Protein AF-A0A1J5T0P0-F1 (afdb_monomer)

Secondary structure (DSSP, 8-state):
--THHHHHHHHHHHHHHHHHHHHHHHHHHHH--HHHHHHHHHHHHHT--HHHHHHHHHHHHHTS-GGGS-SSHHHHHHHHHHHHHSS-HHHHHHHHHHHHTT--HHHHHHHHHHHHHHHHHHHHHHHHHHHHHHHHHHHHHHTTS--TTS-EEEEEETTEEEETTEEPPHHHHHHHGGG--SSSEEEEE-SS-EEE-

Organism: NCBI:txid410659

Nearest PDB structures (foldseek):
  8iyj-assembly1_T5  TM=3.408E-01  e=9.539E+00  Mus musculus

Solvent-accessible surface area (backbone atoms only — not comparable to full-atom values): 11178 Å² total; per-residue (Å²): 138,67,80,69,63,52,58,62,48,47,52,52,49,51,53,54,48,50,51,50,52,56,50,47,51,55,50,52,56,73,66,54,56,60,68,55,50,48,50,53,51,52,51,55,57,69,66,57,54,64,68,57,53,50,52,52,51,54,50,56,58,69,71,51,68,67,86,76,62,72,77,76,47,56,62,60,45,50,51,48,52,50,54,52,61,66,53,35,65,64,58,54,49,48,52,49,53,50,49,70,73,59,71,48,59,67,58,51,52,50,52,53,53,49,53,52,54,50,52,48,55,51,50,52,49,53,50,52,50,52,50,41,51,51,55,42,52,53,54,37,35,75,72,65,73,46,54,79,80,42,58,44,37,41,37,36,47,91,94,40,31,25,50,72,82,42,76,50,56,70,66,59,34,61,71,53,46,86,64,52,95,52,77,60,37,37,39,37,30,75,45,87,53,81,51,76,95

Foldseek 3Di:
DDCPCVPLVVLVVVLVVLVVVLVVVVVVLVVPPLVVVVVVVLVVLVPPPLVVVVVVVVVVVVPPPPVVDDDPCPVVVVVVVVVVVVVPVVVVVVVSVVVSVPPPSVVVSVVVVVVSVVVVVVSVVVSVLSVLVSVLVVVCVVVVNDDLQAKWKWWAAPLFIAINNHTDDNVVSVVRVVSDPDNTKIWIDHNPDIDID

pLDDT: mean 73.59, std 14.53, range [38.78, 96.62]

Radius of gyration: 31.49 Å; Cα contacts (8 Å, |Δi|>4): 109; chains: 1; bounding box: 67×51×78 Å

Sequence (197 aa):
MSNDDSRAEDIDKAMNNLDKELQKMDLELKKMDFSKIEKEVNEAIAKIDLAKIKIETENAMKNVDWNKIKMDVDKAMKEAQENMKELNSEKFKTEMEKMKTKIDVEKIKAEVKSKMNETKKEMEKVKAELKNMHDFTNALEKDGLIDTKKGYNIKVKDAALFINGQKQPDDIYRKYKQYYKKDKFSLSSDGDNISSL

Structure (mmCIF, N/CA/C/O backbone):
data_AF-A0A1J5T0P0-F1
#
_entry.id   AF-A0A1J5T0P0-F1
#
loop_
_atom_site.group_PDB
_atom_site.id
_atom_site.type_symbol
_atom_site.label_atom_id
_atom_site.label_alt_id
_atom_site.label_comp_id
_atom_site.label_asym_id
_atom_site.label_entity_id
_atom_site.label_seq_id
_atom_site.pdbx_PDB_ins_code
_atom_site.Cartn_x
_atom_site.Cartn_y
_atom_site.Cartn_z
_atom_site.occupancy
_atom_site.B_iso_or_equiv
_atom_site.auth_seq_id
_atom_site.auth_comp_id
_atom_site.auth_asym_id
_atom_site.auth_atom_id
_atom_site.pdbx_PDB_model_num
ATOM 1 N N . MET A 1 1 ? 34.185 -2.775 -10.127 1.00 38.78 1 MET A N 1
ATOM 2 C CA . MET A 1 1 ? 32.772 -3.151 -9.932 1.00 38.78 1 MET A CA 1
ATOM 3 C C . MET A 1 1 ? 31.966 -1.886 -10.123 1.00 38.78 1 MET A C 1
ATOM 5 O O . MET A 1 1 ? 32.252 -0.905 -9.452 1.00 38.78 1 MET A O 1
ATOM 9 N N . SER A 1 2 ? 31.135 -1.851 -11.159 1.00 42.66 2 SER A N 1
ATOM 10 C CA . SER A 1 2 ? 30.482 -0.636 -11.654 1.00 42.66 2 SER A CA 1
ATOM 11 C C . SER A 1 2 ? 29.177 -0.385 -10.895 1.00 42.66 2 SER A C 1
ATOM 13 O O . SER A 1 2 ? 28.438 -1.332 -10.660 1.00 42.66 2 SER A O 1
ATOM 15 N N . ASN A 1 3 ? 28.872 0.878 -10.574 1.00 45.28 3 ASN A N 1
ATOM 16 C CA . ASN A 1 3 ? 27.643 1.347 -9.900 1.00 45.28 3 ASN A CA 1
ATOM 17 C C . ASN A 1 3 ? 26.305 0.971 -10.596 1.00 45.28 3 ASN A C 1
ATOM 19 O O . ASN A 1 3 ? 25.251 1.344 -10.091 1.00 45.28 3 ASN A O 1
ATOM 23 N N . ASP A 1 4 ? 26.336 0.258 -11.728 1.00 46.53 4 ASP A N 1
ATOM 24 C CA . ASP A 1 4 ? 25.162 -0.191 -12.496 1.00 46.53 4 ASP A CA 1
ATOM 25 C C . ASP A 1 4 ? 24.418 -1.354 -11.839 1.00 46.53 4 ASP A C 1
ATOM 27 O O . ASP A 1 4 ? 23.191 -1.377 -11.867 1.00 46.53 4 ASP A O 1
ATOM 31 N N . ASP A 1 5 ? 25.141 -2.263 -11.171 1.00 50.38 5 ASP A N 1
ATOM 32 C CA . ASP A 1 5 ? 24.520 -3.320 -10.354 1.00 50.38 5 ASP A CA 1
ATOM 33 C C . ASP A 1 5 ? 23.688 -2.707 -9.217 1.00 50.38 5 ASP A C 1
ATOM 35 O O . ASP A 1 5 ? 22.676 -3.258 -8.811 1.00 50.38 5 ASP A O 1
ATOM 39 N N . SER A 1 6 ? 24.046 -1.511 -8.736 1.00 54.81 6 SER A N 1
ATOM 40 C CA . SER A 1 6 ? 23.446 -0.934 -7.531 1.00 54.81 6 SER A CA 1
ATOM 41 C C . SER A 1 6 ? 21.959 -0.599 -7.688 1.00 54.81 6 SER A C 1
ATOM 43 O O . SER A 1 6 ? 21.188 -0.898 -6.790 1.00 54.81 6 SER A O 1
ATOM 45 N N . ARG A 1 7 ? 21.522 0.017 -8.797 1.00 62.16 7 ARG A N 1
ATOM 46 C CA . ARG A 1 7 ? 20.160 0.597 -8.899 1.00 62.16 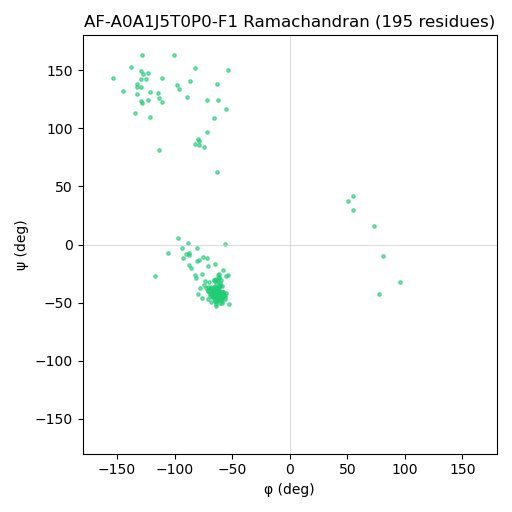7 ARG A CA 1
ATOM 47 C C . ARG A 1 7 ? 19.073 -0.431 -9.187 1.00 62.16 7 ARG A C 1
ATOM 49 O O . ARG A 1 7 ? 18.002 -0.379 -8.584 1.00 62.16 7 ARG A O 1
ATOM 56 N N . ALA A 1 8 ? 19.358 -1.359 -10.098 1.00 60.72 8 ALA A N 1
ATOM 57 C CA . ALA A 1 8 ? 18.484 -2.498 -10.361 1.00 60.72 8 ALA A CA 1
ATOM 58 C C . ALA A 1 8 ? 18.366 -3.373 -9.103 1.00 60.72 8 ALA A C 1
ATOM 60 O O . ALA A 1 8 ? 17.262 -3.702 -8.666 1.00 60.72 8 ALA A O 1
ATOM 61 N N . GLU A 1 9 ? 19.496 -3.627 -8.432 1.00 65.56 9 GLU A N 1
ATOM 62 C CA . GLU A 1 9 ? 19.490 -4.317 -7.146 1.00 65.56 9 GLU A CA 1
ATOM 63 C C . GLU A 1 9 ? 18.705 -3.567 -6.065 1.00 65.56 9 GLU A C 1
ATOM 65 O O . GLU A 1 9 ? 18.099 -4.213 -5.216 1.00 65.56 9 GLU A O 1
ATOM 70 N N . ASP A 1 10 ? 18.707 -2.233 -6.046 1.00 70.75 10 ASP A N 1
ATOM 71 C CA . ASP A 1 10 ? 17.989 -1.451 -5.035 1.00 70.75 10 ASP A CA 1
ATOM 72 C C . ASP A 1 10 ? 16.466 -1.549 -5.203 1.00 70.75 10 ASP A C 1
ATOM 74 O O . ASP A 1 10 ? 15.745 -1.683 -4.209 1.00 70.75 10 ASP A O 1
ATOM 78 N N . ILE A 1 11 ? 15.964 -1.578 -6.444 1.00 73.06 11 ILE A N 1
ATOM 79 C CA . ILE A 1 11 ? 14.539 -1.823 -6.727 1.00 73.06 11 ILE A CA 1
ATOM 80 C C . ILE A 1 11 ? 14.171 -3.272 -6.383 1.00 73.06 11 ILE A C 1
ATOM 82 O O . ILE A 1 11 ? 13.150 -3.504 -5.730 1.00 73.06 11 ILE A O 1
ATOM 86 N N . ASP A 1 12 ? 15.014 -4.246 -6.730 1.00 76.50 12 ASP A N 1
ATOM 87 C CA . ASP A 1 12 ? 14.802 -5.648 -6.355 1.00 76.50 12 ASP A CA 1
ATOM 88 C C . ASP A 1 12 ? 14.825 -5.846 -4.830 1.00 76.50 12 ASP A C 1
ATOM 90 O O . ASP A 1 12 ? 13.983 -6.556 -4.270 1.00 76.50 12 ASP A O 1
ATOM 94 N N . LYS A 1 13 ? 15.738 -5.179 -4.116 1.00 80.81 13 LYS A N 1
ATOM 95 C CA . LYS A 1 13 ? 15.777 -5.148 -2.645 1.00 80.81 13 LYS A CA 1
ATOM 96 C C . LYS A 1 13 ? 14.504 -4.516 -2.085 1.00 80.81 13 LYS A C 1
ATOM 98 O O . LYS A 1 13 ? 13.930 -5.069 -1.146 1.00 80.81 13 LYS A O 1
ATOM 103 N N . ALA A 1 14 ? 14.030 -3.411 -2.659 1.00 79.50 14 ALA A N 1
ATOM 104 C CA . ALA A 1 14 ? 12.793 -2.757 -2.239 1.00 79.50 14 ALA A CA 1
ATOM 105 C C . ALA A 1 14 ? 11.563 -3.658 -2.444 1.00 79.50 14 ALA A C 1
ATOM 107 O O . ALA A 1 14 ? 10.757 -3.796 -1.524 1.00 79.50 14 ALA A O 1
ATOM 108 N N . MET A 1 15 ? 11.447 -4.339 -3.590 1.00 80.50 15 MET A N 1
ATOM 109 C CA . MET A 1 15 ? 10.361 -5.293 -3.861 1.00 80.50 15 MET A CA 1
ATOM 110 C C . MET A 1 15 ? 10.396 -6.493 -2.908 1.00 80.50 15 MET A C 1
ATOM 112 O O . MET A 1 15 ? 9.364 -6.886 -2.366 1.00 80.50 15 MET A O 1
ATOM 116 N N . ASN A 1 16 ? 11.582 -7.046 -2.650 1.00 87.25 16 ASN A N 1
ATOM 117 C CA . ASN A 1 16 ? 11.751 -8.139 -1.692 1.00 87.25 16 ASN A CA 1
ATOM 118 C C . ASN A 1 16 ? 11.437 -7.707 -0.253 1.00 87.25 16 ASN A C 1
ATOM 120 O O . ASN A 1 16 ? 10.891 -8.483 0.533 1.00 87.25 16 ASN A O 1
ATOM 124 N N . ASN A 1 17 ? 11.783 -6.475 0.120 1.00 84.75 17 ASN A N 1
ATOM 125 C CA . ASN A 1 17 ? 11.434 -5.926 1.426 1.00 84.75 17 ASN A CA 1
ATOM 126 C C . ASN A 1 17 ? 9.926 -5.702 1.545 1.00 84.75 17 ASN A C 1
ATOM 128 O O . ASN A 1 17 ? 9.352 -6.064 2.569 1.00 84.75 17 ASN A O 1
ATOM 132 N N . LEU A 1 18 ? 9.272 -5.203 0.494 1.00 82.19 18 LEU A N 1
ATOM 133 C CA . LEU A 1 18 ? 7.817 -5.077 0.453 1.00 82.19 18 LEU A CA 1
ATOM 134 C C . LEU A 1 18 ? 7.132 -6.436 0.670 1.00 82.19 18 LEU A C 1
ATOM 136 O O . LEU A 1 18 ? 6.211 -6.525 1.478 1.00 82.19 18 LEU A O 1
ATOM 140 N N . ASP A 1 19 ? 7.624 -7.509 0.044 1.00 85.31 19 ASP A N 1
ATOM 141 C CA . ASP A 1 19 ? 7.103 -8.867 0.266 1.00 85.31 19 ASP A CA 1
ATOM 142 C C . ASP A 1 19 ? 7.238 -9.321 1.719 1.00 85.31 19 ASP A C 1
ATOM 144 O O . ASP A 1 19 ? 6.304 -9.894 2.289 1.00 85.31 19 ASP A O 1
ATOM 148 N N . LYS A 1 20 ? 8.388 -9.049 2.341 1.00 89.38 20 LYS A N 1
ATOM 149 C CA . LYS A 1 20 ? 8.612 -9.369 3.756 1.00 89.38 20 LYS A CA 1
ATOM 150 C C . LYS A 1 20 ? 7.649 -8.603 4.657 1.00 89.38 20 LYS A C 1
ATOM 152 O O . LYS A 1 20 ? 7.098 -9.200 5.578 1.00 89.38 20 LYS A O 1
ATOM 157 N N . GLU A 1 21 ? 7.423 -7.318 4.400 1.00 84.94 21 GLU A N 1
ATOM 158 C CA . GLU A 1 21 ? 6.481 -6.509 5.180 1.00 84.94 21 GLU A CA 1
ATOM 159 C C . GLU A 1 21 ? 5.027 -6.969 4.979 1.00 84.94 21 GLU A C 1
ATOM 161 O O . GLU A 1 21 ? 4.285 -7.097 5.952 1.00 84.94 21 GLU A O 1
ATOM 166 N N . LEU A 1 22 ? 4.632 -7.354 3.759 1.00 82.25 22 LEU A N 1
ATOM 167 C CA . LEU A 1 22 ? 3.314 -7.948 3.499 1.00 82.25 22 LEU A CA 1
ATOM 168 C C . LEU A 1 22 ? 3.120 -9.290 4.226 1.00 82.25 22 LEU A C 1
ATOM 170 O O . LEU A 1 22 ? 2.029 -9.572 4.727 1.00 82.25 22 LEU A O 1
ATOM 174 N N . GLN A 1 23 ? 4.164 -10.120 4.313 1.00 88.12 23 GLN A N 1
ATOM 175 C CA . GLN A 1 23 ? 4.129 -11.369 5.081 1.00 88.12 23 GLN A CA 1
ATOM 176 C C . GLN A 1 23 ? 4.067 -11.120 6.590 1.00 88.12 23 GLN A C 1
ATOM 178 O O . GLN A 1 23 ? 3.298 -11.784 7.287 1.00 88.12 23 GLN A O 1
ATOM 183 N N . LYS A 1 24 ? 4.845 -10.162 7.107 1.00 86.69 24 LYS A N 1
ATOM 184 C CA . LYS A 1 24 ? 4.786 -9.764 8.520 1.00 86.69 24 LYS A CA 1
ATOM 185 C C . LYS A 1 24 ? 3.397 -9.266 8.891 1.00 86.69 24 LYS A C 1
ATOM 187 O O . LYS A 1 24 ? 2.856 -9.732 9.886 1.00 86.69 24 LYS A O 1
ATOM 192 N N . MET A 1 25 ? 2.796 -8.418 8.058 1.00 78.62 25 MET A N 1
ATOM 193 C CA . MET A 1 25 ? 1.432 -7.929 8.258 1.00 78.62 25 MET A CA 1
ATOM 194 C C . MET A 1 25 ? 0.424 -9.088 8.370 1.00 78.62 25 MET A C 1
ATOM 196 O O . MET A 1 25 ? -0.400 -9.102 9.280 1.00 78.62 25 MET A O 1
ATOM 200 N N . ASP A 1 26 ? 0.511 -10.102 7.499 1.00 79.56 26 ASP A N 1
ATOM 201 C CA . ASP A 1 26 ? -0.357 -11.292 7.568 1.00 79.56 26 ASP A CA 1
ATOM 202 C C . ASP A 1 26 ? -0.151 -12.096 8.866 1.00 79.56 26 ASP A C 1
ATOM 204 O O . ASP A 1 26 ? -1.109 -12.566 9.486 1.00 79.56 26 ASP A O 1
ATOM 208 N N . LEU A 1 27 ? 1.100 -12.231 9.314 1.00 86.12 27 LEU A N 1
ATOM 209 C CA . LEU A 1 27 ? 1.429 -12.910 10.567 1.00 86.12 27 LEU A CA 1
ATOM 210 C C . LEU A 1 27 ? 0.935 -12.137 11.791 1.00 86.12 27 LEU A C 1
ATOM 212 O O . LEU A 1 27 ? 0.396 -12.748 12.711 1.00 86.12 27 LEU A O 1
ATOM 216 N N . GLU A 1 28 ? 1.111 -10.819 11.821 1.00 81.69 28 GLU A N 1
ATOM 217 C CA . GLU A 1 28 ? 0.624 -9.956 12.900 1.00 81.69 28 GLU A CA 1
ATOM 218 C C . GLU A 1 28 ? -0.899 -9.997 13.000 1.00 81.69 28 GLU A C 1
ATOM 220 O O . GLU A 1 28 ? -1.439 -10.084 14.100 1.00 81.69 28 GLU A O 1
ATOM 225 N N . LEU A 1 29 ? -1.594 -10.069 11.866 1.00 78.69 29 LEU A N 1
ATOM 226 C CA . LEU A 1 29 ? -3.046 -10.218 11.849 1.00 78.69 29 LEU A CA 1
ATOM 227 C C . LEU A 1 29 ? -3.526 -11.559 12.368 1.00 78.69 29 LEU A C 1
ATOM 229 O O . LEU A 1 29 ? -4.495 -11.617 13.119 1.00 78.69 29 LEU A O 1
ATOM 233 N N . LYS A 1 30 ? -2.848 -12.645 11.997 1.00 84.00 30 LYS A N 1
ATOM 234 C CA . LYS A 1 30 ? -3.1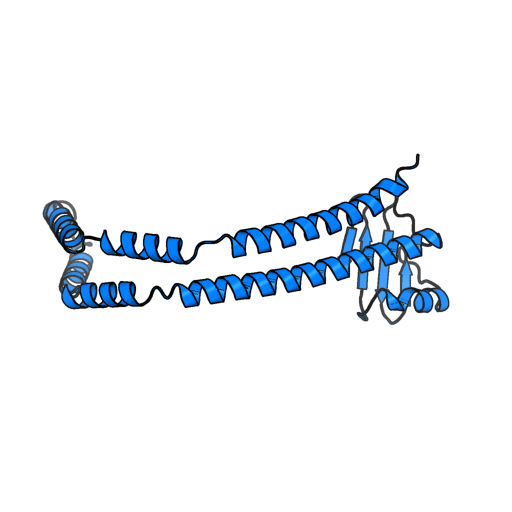55 -13.975 12.538 1.00 84.00 30 LYS A CA 1
ATOM 235 C C . LYS A 1 30 ? -2.886 -14.064 14.037 1.00 84.00 30 LYS A C 1
ATOM 237 O O . LYS A 1 30 ? -3.559 -14.823 14.725 1.00 84.00 30 LYS A O 1
ATOM 242 N N . LYS A 1 31 ? -1.900 -13.310 14.529 1.00 84.69 31 LYS A N 1
ATOM 243 C CA . LYS A 1 31 ? -1.565 -13.206 15.955 1.00 84.69 31 LYS A CA 1
ATOM 244 C C . LYS A 1 31 ? -2.482 -12.253 16.718 1.00 84.69 31 LYS A C 1
ATOM 246 O O . LYS A 1 31 ? -2.447 -12.266 17.946 1.00 84.69 31 LYS A O 1
ATOM 251 N N . MET A 1 32 ? -3.265 -11.427 16.025 1.00 80.38 32 MET A N 1
ATOM 252 C CA . MET A 1 32 ? -4.210 -10.524 16.663 1.00 80.38 32 MET A CA 1
ATOM 253 C C . MET A 1 32 ? -5.301 -11.342 17.353 1.00 80.38 32 MET A C 1
ATOM 255 O O . MET A 1 32 ? -6.150 -11.965 16.716 1.00 80.38 32 MET A O 1
ATOM 259 N N . ASP A 1 33 ? -5.259 -11.337 18.679 1.00 82.56 33 ASP A N 1
ATOM 260 C CA . ASP A 1 33 ? -6.238 -12.015 19.512 1.00 82.56 33 ASP A CA 1
ATOM 261 C C . ASP A 1 33 ? -7.476 -11.125 19.670 1.00 82.56 33 ASP A C 1
ATOM 263 O O . ASP A 1 33 ? -7.603 -10.332 20.607 1.00 82.56 33 ASP A O 1
ATOM 267 N N . PHE A 1 34 ? -8.393 -11.239 18.709 1.00 77.69 34 PHE A N 1
ATOM 268 C CA . PHE A 1 34 ? -9.668 -10.523 18.746 1.00 77.69 34 PHE A CA 1
ATOM 269 C C . PHE A 1 34 ? -10.520 -10.906 19.960 1.00 77.69 34 PHE A C 1
ATOM 271 O O . PHE A 1 34 ? -11.293 -10.073 20.421 1.00 77.69 34 PHE A O 1
ATOM 278 N N . SER A 1 35 ? -10.345 -12.106 20.524 1.00 80.69 35 SER A N 1
ATOM 279 C CA . SER A 1 35 ? -11.036 -12.516 21.750 1.00 80.69 35 SER A CA 1
ATOM 280 C C . SER A 1 35 ? -10.503 -11.765 22.970 1.00 80.69 35 SER A C 1
ATOM 282 O O . SER A 1 35 ? -11.271 -11.379 23.851 1.00 80.69 35 SER A O 1
ATOM 284 N N . LYS A 1 36 ? -9.196 -11.484 23.017 1.00 81.94 36 LYS A N 1
ATOM 285 C CA . LYS A 1 36 ? -8.619 -10.592 24.029 1.00 81.94 36 LYS A CA 1
ATOM 286 C C . LYS A 1 36 ? -9.098 -9.150 23.854 1.00 81.94 36 LYS A C 1
ATOM 288 O O . LYS A 1 36 ? -9.455 -8.529 24.850 1.00 81.94 36 LYS A O 1
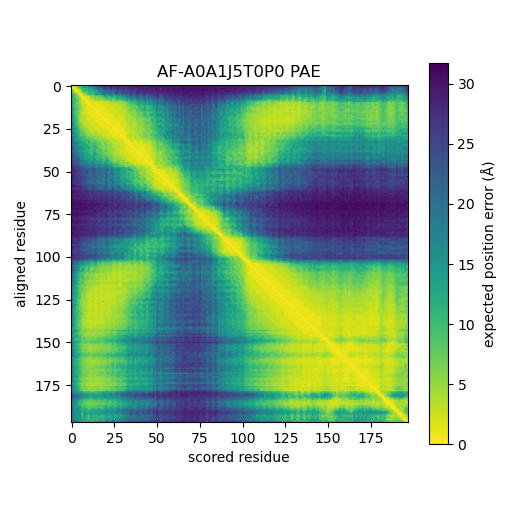ATOM 293 N N . ILE A 1 37 ? -9.154 -8.640 22.621 1.00 74.38 37 ILE A N 1
ATOM 294 C CA . ILE A 1 37 ? -9.689 -7.296 22.332 1.00 74.38 37 ILE A CA 1
ATOM 295 C C . ILE A 1 37 ? -11.149 -7.199 22.783 1.00 74.38 37 ILE A C 1
ATOM 297 O O . ILE A 1 37 ? -11.516 -6.261 23.482 1.00 74.38 37 ILE A O 1
ATOM 301 N N . GLU A 1 38 ? -11.969 -8.190 22.437 1.00 70.88 38 GLU A N 1
ATOM 302 C CA . GLU A 1 38 ? -13.359 -8.281 22.878 1.00 70.88 38 GLU A CA 1
ATOM 303 C C . GLU A 1 38 ? -13.461 -8.267 24.403 1.00 70.88 38 GLU A C 1
ATOM 305 O O . GLU A 1 38 ? -14.236 -7.500 24.971 1.00 70.88 38 GLU A O 1
ATOM 310 N N . LYS A 1 39 ? -12.634 -9.065 25.084 1.00 77.00 39 LYS A N 1
ATOM 311 C CA . LYS A 1 39 ? -12.592 -9.106 26.544 1.00 77.00 39 LYS A CA 1
ATOM 312 C C . LYS A 1 39 ? -12.194 -7.759 27.152 1.00 77.00 39 LYS A C 1
ATOM 314 O O . LYS A 1 39 ? -12.870 -7.301 28.065 1.00 77.00 39 LYS A O 1
ATOM 319 N N . GLU A 1 40 ? -11.141 -7.113 26.660 1.00 76.25 40 GLU A N 1
ATOM 320 C CA . GLU A 1 40 ? -10.680 -5.812 27.164 1.00 76.25 40 GLU A CA 1
ATOM 321 C C . GLU A 1 40 ? -11.712 -4.706 26.926 1.00 76.25 40 GLU A C 1
ATOM 323 O O . GLU A 1 40 ? -11.958 -3.893 27.817 1.00 76.25 40 GLU A O 1
ATOM 328 N N . VAL A 1 41 ? -12.368 -4.709 25.763 1.00 67.00 41 VAL A N 1
ATOM 329 C CA . VAL A 1 41 ? -13.471 -3.794 25.445 1.00 67.00 41 VAL A CA 1
ATOM 330 C C . VAL A 1 41 ? -14.652 -4.030 26.385 1.00 67.00 41 VAL A C 1
ATOM 332 O O . VAL A 1 41 ? -15.150 -3.082 26.992 1.00 67.00 41 VAL A O 1
ATOM 335 N N . ASN A 1 42 ? -15.067 -5.285 26.569 1.00 67.62 42 ASN A N 1
ATOM 336 C CA . ASN A 1 42 ? -16.162 -5.642 27.468 1.00 67.62 42 ASN A CA 1
ATOM 337 C C . ASN A 1 42 ? -15.841 -5.285 28.927 1.00 67.62 42 ASN A C 1
ATOM 339 O O . ASN A 1 42 ? -16.694 -4.748 29.631 1.00 67.62 42 ASN A O 1
ATOM 343 N N . GLU A 1 43 ? -14.609 -5.517 29.383 1.00 75.25 43 GLU A N 1
ATOM 344 C CA . GLU A 1 43 ? -14.152 -5.122 30.716 1.00 75.25 43 GLU A CA 1
ATOM 345 C C . GLU A 1 43 ? -14.109 -3.602 30.889 1.00 75.25 43 GLU A C 1
ATOM 347 O O . GLU A 1 43 ? -14.521 -3.096 31.933 1.00 75.25 43 GLU A O 1
ATOM 352 N N . ALA A 1 44 ? -13.620 -2.862 29.891 1.00 66.25 44 ALA A N 1
ATOM 353 C CA . ALA A 1 44 ? -13.597 -1.404 29.920 1.00 66.25 44 ALA A CA 1
ATOM 354 C C . ALA A 1 44 ? -15.019 -0.841 30.011 1.00 66.25 44 ALA A C 1
ATOM 356 O O . ALA A 1 44 ? -15.279 0.016 30.850 1.00 66.25 44 ALA A O 1
ATOM 357 N N . ILE A 1 45 ? -15.951 -1.384 29.223 1.00 64.62 45 ILE A N 1
ATOM 358 C CA . ILE A 1 45 ? -17.372 -1.027 29.257 1.00 64.62 45 ILE A CA 1
ATOM 359 C C . ILE A 1 45 ? -18.010 -1.377 30.606 1.00 64.62 45 ILE A C 1
ATOM 361 O O . ILE A 1 45 ? -18.772 -0.579 31.151 1.00 64.62 45 ILE A O 1
ATOM 365 N N . ALA A 1 46 ? -17.714 -2.554 31.159 1.00 69.56 46 ALA A N 1
ATOM 366 C CA . ALA A 1 46 ? -18.245 -2.987 32.450 1.00 69.56 46 ALA A CA 1
ATOM 367 C C . ALA A 1 46 ? -17.740 -2.118 33.614 1.00 69.56 46 ALA A C 1
ATOM 369 O O . ALA A 1 46 ? -18.462 -1.921 34.589 1.00 69.56 46 ALA A O 1
ATOM 370 N N . LYS A 1 47 ? -16.523 -1.568 33.501 1.00 69.56 47 LYS A N 1
ATOM 371 C CA . LYS A 1 47 ? -15.926 -0.638 34.474 1.00 69.56 47 LYS A CA 1
ATOM 372 C C . LYS A 1 47 ? -16.511 0.777 34.405 1.00 69.56 47 LYS A C 1
ATOM 374 O O . LYS A 1 47 ? -16.234 1.575 35.301 1.00 69.56 47 LYS A O 1
ATOM 379 N N . ILE A 1 48 ? -17.311 1.106 33.386 1.00 66.50 48 ILE A N 1
ATOM 380 C CA . ILE A 1 48 ? -18.022 2.387 33.320 1.00 66.50 48 ILE A CA 1
ATOM 381 C C . ILE A 1 48 ? -19.144 2.374 34.362 1.00 66.50 48 ILE A C 1
ATOM 383 O O . ILE A 1 48 ? -20.249 1.881 34.124 1.00 66.50 48 ILE A O 1
ATOM 387 N N . ASP A 1 49 ? -18.861 2.956 35.524 1.00 66.69 49 ASP A N 1
ATOM 388 C CA . ASP A 1 49 ? -19.860 3.201 36.555 1.00 66.69 49 ASP A CA 1
ATOM 389 C C . ASP A 1 49 ? -20.680 4.451 36.203 1.00 66.69 49 ASP A C 1
ATOM 391 O O . ASP A 1 49 ? -20.347 5.589 36.545 1.00 66.69 49 ASP A O 1
ATOM 395 N N . LEU A 1 50 ? -21.783 4.218 35.492 1.00 61.88 50 LEU A N 1
ATOM 396 C CA . LEU A 1 50 ? -22.722 5.267 35.100 1.00 61.88 50 LEU A CA 1
ATOM 397 C C . LEU A 1 50 ? -23.353 5.972 36.310 1.00 61.88 50 LEU A C 1
ATOM 399 O O . LEU A 1 50 ? -23.705 7.147 36.209 1.00 61.88 50 LEU A O 1
ATOM 403 N N . ALA A 1 51 ? -23.489 5.288 37.452 1.00 61.69 51 ALA A N 1
ATOM 404 C CA . ALA A 1 51 ? -24.017 5.899 38.667 1.00 61.69 51 ALA A CA 1
ATOM 405 C C . ALA A 1 51 ? -23.004 6.886 39.261 1.00 61.69 51 ALA A C 1
ATOM 407 O O . ALA A 1 51 ? -23.383 7.990 39.653 1.00 61.69 51 ALA A O 1
ATOM 408 N N . LYS A 1 52 ? -21.713 6.539 39.246 1.00 68.31 52 LYS A N 1
ATOM 409 C CA . LYS A 1 52 ? -20.635 7.443 39.659 1.00 68.31 52 LYS A CA 1
ATOM 410 C C . LYS A 1 52 ? -20.501 8.651 38.732 1.00 68.31 52 LYS A C 1
ATOM 412 O O . LYS A 1 52 ? -20.467 9.770 39.233 1.00 68.31 52 LYS A O 1
ATOM 417 N N . ILE A 1 53 ? -20.526 8.454 37.410 1.00 63.03 53 ILE A N 1
ATOM 418 C CA . ILE A 1 53 ? -20.512 9.560 36.430 1.00 63.03 53 ILE A CA 1
ATOM 419 C C . ILE A 1 53 ? -21.680 10.521 36.684 1.00 63.03 53 ILE A C 1
ATOM 421 O O . ILE A 1 53 ? -21.493 11.738 36.688 1.00 63.03 53 ILE A O 1
ATOM 425 N N . LYS A 1 54 ? -22.880 9.987 36.949 1.00 59.28 54 LYS A N 1
ATOM 426 C CA . LYS A 1 54 ? -24.060 10.792 37.292 1.00 59.28 54 LYS A CA 1
ATOM 427 C C . LYS A 1 54 ? -23.819 11.636 38.544 1.00 59.28 54 LYS A C 1
ATOM 429 O O . LYS A 1 54 ? -24.034 12.842 38.509 1.00 59.28 54 LYS A O 1
ATOM 434 N N . ILE A 1 55 ? -23.333 11.021 39.622 1.00 63.75 55 ILE A N 1
ATOM 435 C CA . ILE A 1 55 ? -23.078 11.700 40.901 1.00 63.75 55 ILE A CA 1
ATOM 436 C C . ILE A 1 55 ? -21.977 12.760 40.763 1.00 63.75 55 ILE A C 1
ATOM 438 O O . ILE A 1 55 ? -22.129 13.871 41.266 1.00 63.75 55 ILE A O 1
ATOM 442 N N . GLU A 1 56 ? -20.878 12.452 40.074 1.00 64.38 56 GLU A N 1
ATOM 443 C CA . GLU A 1 56 ? -19.780 13.396 39.839 1.00 64.38 56 GLU A CA 1
ATOM 444 C C . GLU A 1 56 ? -20.233 14.587 38.989 1.00 64.38 56 GLU A C 1
ATOM 446 O O . GLU A 1 56 ? -19.894 15.724 39.309 1.00 64.38 56 GLU A O 1
ATOM 451 N N . THR A 1 57 ? -21.070 14.353 37.976 1.00 60.50 57 THR A N 1
ATOM 452 C CA . THR A 1 57 ? -21.643 15.419 37.137 1.00 60.50 57 THR A CA 1
ATOM 453 C C . THR A 1 57 ? -22.613 16.302 37.931 1.00 60.50 57 THR A C 1
ATOM 455 O O . THR A 1 57 ? -22.530 17.529 37.871 1.00 60.50 57 THR A O 1
ATOM 458 N N . GLU A 1 58 ? -23.501 15.699 38.730 1.00 59.56 58 GLU A N 1
ATOM 459 C CA . GLU A 1 58 ? -24.423 16.421 39.618 1.00 59.56 58 GLU A CA 1
ATOM 460 C C . GLU A 1 58 ? -23.669 17.262 40.661 1.00 59.56 58 GLU A C 1
ATOM 462 O O . GLU A 1 58 ? -24.037 18.408 40.924 1.00 59.56 58 GLU A O 1
ATOM 467 N N . ASN A 1 59 ? -22.593 16.721 41.237 1.00 66.00 59 ASN A N 1
ATOM 468 C CA . ASN A 1 59 ? -21.762 17.424 42.213 1.00 66.00 59 ASN A CA 1
ATOM 469 C C . ASN A 1 59 ? -20.931 18.540 41.569 1.00 66.00 59 ASN A C 1
ATOM 471 O O . ASN A 1 59 ? -20.831 19.626 42.140 1.00 66.00 59 ASN A O 1
ATOM 475 N N . ALA A 1 60 ? -20.382 18.311 40.373 1.00 60.59 60 ALA A N 1
ATOM 476 C CA . ALA A 1 60 ? -19.689 19.339 39.605 1.00 60.59 60 ALA A CA 1
ATOM 477 C C . ALA A 1 60 ? -20.619 20.524 39.303 1.00 60.59 60 ALA A C 1
ATOM 479 O O . ALA A 1 60 ? -20.201 21.663 39.472 1.00 60.59 60 ALA A O 1
ATOM 480 N N . MET A 1 61 ? -21.891 20.274 38.961 1.00 59.66 61 MET A N 1
ATOM 481 C CA . MET A 1 61 ? -22.896 21.328 38.759 1.00 59.66 61 MET A CA 1
ATOM 482 C C . MET A 1 61 ? -23.305 22.044 40.052 1.00 59.66 61 MET A C 1
ATOM 484 O O . MET A 1 61 ? -23.472 23.261 40.050 1.00 59.66 61 MET A O 1
ATOM 488 N N . LYS A 1 62 ? -23.462 21.326 41.171 1.00 64.94 62 LYS A N 1
ATOM 489 C CA . LYS A 1 62 ? -23.794 21.949 42.468 1.00 64.94 62 LYS A CA 1
ATOM 490 C C . LYS A 1 62 ? -22.707 22.902 42.968 1.00 64.94 62 LYS A C 1
ATOM 492 O O . LYS A 1 62 ? -23.032 23.873 43.640 1.00 64.94 62 LYS A O 1
ATOM 497 N N . ASN A 1 63 ? -21.447 22.630 42.628 1.00 61.44 63 ASN A N 1
ATOM 498 C CA . ASN A 1 63 ? -20.288 23.423 43.046 1.00 61.44 63 ASN A CA 1
ATOM 499 C C . ASN A 1 63 ? -19.955 24.591 42.101 1.00 61.44 63 ASN A C 1
ATOM 501 O O . ASN A 1 63 ? -18.985 25.310 42.340 1.00 61.44 63 ASN A O 1
ATOM 505 N N . VAL A 1 64 ? -20.733 24.798 41.035 1.00 58.00 64 VAL A N 1
ATOM 506 C CA . VAL A 1 64 ? -20.636 26.015 40.222 1.00 58.00 64 VAL A CA 1
ATOM 507 C C . VAL A 1 64 ? -21.217 27.178 41.032 1.00 58.00 64 VAL A C 1
ATOM 509 O O . VAL A 1 64 ? -22.357 27.115 41.480 1.00 58.00 64 VAL A O 1
ATOM 512 N N . ASP A 1 65 ? -20.449 28.250 41.236 1.00 59.66 65 ASP A N 1
ATOM 513 C CA . ASP A 1 65 ? -20.956 29.479 41.859 1.00 59.66 65 ASP A CA 1
ATOM 514 C C . ASP A 1 65 ? -21.744 30.290 40.821 1.00 59.66 65 ASP A C 1
ATOM 516 O O . ASP A 1 65 ? -21.217 31.164 40.123 1.00 59.66 65 ASP A O 1
ATOM 520 N N . TRP A 1 66 ? -23.024 29.940 40.692 1.00 52.66 66 TRP A N 1
ATOM 521 C CA . TRP A 1 66 ? -23.964 30.492 39.711 1.00 52.66 66 TRP A CA 1
ATOM 522 C C . TRP A 1 66 ? -24.118 32.016 39.809 1.00 52.66 66 TRP A C 1
ATOM 524 O O . TRP A 1 66 ? -24.457 32.662 38.823 1.00 52.66 66 TRP A O 1
ATOM 534 N N . ASN A 1 67 ? -23.794 32.620 40.957 1.00 56.28 67 ASN A N 1
ATOM 535 C CA . ASN A 1 67 ? -23.853 34.072 41.128 1.00 56.28 67 ASN A CA 1
ATOM 536 C C . ASN A 1 67 ? -22.746 34.817 40.357 1.00 56.28 67 ASN A C 1
ATOM 538 O O . ASN A 1 67 ? -22.866 36.022 40.129 1.00 56.28 67 ASN A O 1
ATOM 542 N N . LYS A 1 68 ? -21.672 34.122 39.948 1.00 54.75 68 LYS A N 1
ATOM 543 C CA . LYS A 1 68 ? -20.493 34.711 39.288 1.00 54.75 68 LYS A CA 1
ATOM 544 C C . LYS A 1 68 ? -20.569 34.702 37.753 1.00 54.75 68 LYS A C 1
ATOM 546 O O . LYS A 1 68 ? -19.772 35.376 37.106 1.00 54.75 68 LYS A O 1
ATOM 551 N N . ILE A 1 69 ? -21.525 33.976 37.168 1.00 48.94 69 ILE A N 1
ATOM 552 C CA . ILE A 1 69 ? -21.696 33.791 35.717 1.00 48.94 69 ILE A CA 1
ATOM 553 C C . ILE A 1 69 ? -23.007 34.475 35.296 1.00 48.94 69 ILE A C 1
ATOM 555 O O . ILE A 1 69 ? -24.051 33.837 35.229 1.00 48.94 69 ILE A O 1
ATOM 559 N N . LYS A 1 70 ? -22.999 35.799 35.097 1.00 46.47 70 LYS A N 1
ATOM 560 C CA . LYS A 1 70 ? -24.242 36.586 34.985 1.00 46.47 70 LYS A CA 1
ATOM 561 C C . LYS A 1 70 ? -24.688 36.885 33.541 1.00 46.47 70 LYS A C 1
ATOM 563 O O . LYS A 1 70 ? -23.900 37.342 32.719 1.00 46.47 70 LYS A O 1
ATOM 568 N N . MET A 1 71 ? -26.004 36.743 33.342 1.00 50.50 71 MET A N 1
ATOM 569 C CA . MET A 1 71 ? -26.932 37.367 32.375 1.00 50.50 71 MET A CA 1
ATOM 570 C C . MET A 1 71 ? -26.994 36.906 30.907 1.00 50.50 71 MET A C 1
ATOM 572 O O . MET A 1 71 ? -28.113 36.708 30.443 1.00 50.50 71 MET A O 1
ATOM 576 N N . ASP A 1 72 ? -25.900 36.634 30.190 1.00 47.12 72 ASP A N 1
ATOM 577 C CA . ASP A 1 72 ? -26.014 36.032 28.832 1.00 47.12 72 ASP A CA 1
ATOM 578 C C . ASP A 1 72 ? -26.069 34.498 28.871 1.00 47.12 72 ASP A C 1
ATOM 580 O O . ASP A 1 72 ? -26.526 33.830 27.941 1.00 47.12 72 ASP A O 1
ATOM 584 N N . VAL A 1 73 ? -25.648 33.929 29.999 1.00 47.19 73 VAL A N 1
ATOM 585 C CA . VAL A 1 73 ? -25.610 32.488 30.221 1.00 47.19 73 VAL A CA 1
ATOM 586 C C . VAL A 1 73 ? -26.954 31.962 30.734 1.00 47.19 73 VAL A C 1
ATOM 588 O O . VAL A 1 73 ? -27.239 30.797 30.516 1.00 47.19 73 VAL A O 1
ATOM 591 N N . ASP A 1 74 ? -27.846 32.785 31.300 1.00 53.19 74 ASP A N 1
ATOM 592 C CA . ASP A 1 74 ? -29.112 32.319 31.901 1.00 53.19 74 ASP A CA 1
ATOM 593 C C . ASP A 1 74 ? -30.041 31.597 30.910 1.00 53.19 74 ASP A C 1
ATOM 595 O O . ASP A 1 74 ? -30.702 30.621 31.270 1.00 53.19 74 ASP A O 1
ATOM 599 N N . LYS A 1 75 ? -30.082 32.035 29.644 1.00 55.22 75 LYS A N 1
ATOM 600 C CA . LYS A 1 75 ? -30.892 31.381 28.603 1.00 55.22 75 LYS A CA 1
ATOM 601 C C . LYS A 1 75 ? -30.247 30.079 28.120 1.00 55.22 75 LYS A C 1
ATOM 603 O O . LYS A 1 75 ? -30.918 29.053 28.081 1.00 55.22 75 LYS A O 1
ATOM 608 N N . ALA A 1 76 ? -28.942 30.107 27.848 1.00 51.56 76 ALA A N 1
ATOM 609 C CA . ALA A 1 76 ? -28.170 28.928 27.457 1.00 51.56 76 ALA A CA 1
ATOM 610 C C . ALA A 1 76 ? -28.072 27.887 28.590 1.00 51.56 76 ALA A C 1
ATOM 612 O O . ALA A 1 76 ? -28.038 26.693 28.323 1.00 51.56 76 ALA A O 1
ATOM 613 N N . MET A 1 77 ? -28.078 28.316 29.857 1.00 50.84 77 MET A N 1
ATOM 614 C CA . MET A 1 77 ? -28.125 27.453 31.039 1.00 50.84 77 MET A CA 1
ATOM 615 C C . MET A 1 77 ? -29.519 26.918 31.305 1.00 50.84 77 MET A C 1
ATOM 617 O O . MET A 1 77 ? -29.611 25.765 31.694 1.00 50.84 77 MET A O 1
ATOM 621 N N . LYS A 1 78 ? -30.596 27.686 31.097 1.00 57.09 78 LYS A N 1
ATOM 622 C CA . LYS A 1 78 ? -31.952 27.121 31.153 1.00 57.09 78 LYS A CA 1
ATOM 623 C C . LYS A 1 78 ? -32.136 26.049 30.091 1.00 57.09 78 LYS A C 1
ATOM 625 O O . LYS A 1 78 ? -32.584 24.965 30.433 1.00 57.09 78 LYS A O 1
ATOM 630 N N . GLU A 1 79 ? -31.709 26.315 28.859 1.00 57.56 79 GLU A N 1
ATOM 631 C CA . GLU A 1 79 ? -31.727 25.330 27.774 1.00 57.56 79 GLU A CA 1
ATOM 632 C C . GLU A 1 79 ? -30.802 24.146 28.080 1.00 57.56 79 GLU A C 1
ATOM 634 O O . GLU A 1 79 ? -31.208 23.004 27.911 1.00 57.56 79 GLU A O 1
ATOM 639 N N . ALA A 1 80 ? -29.593 24.364 28.608 1.00 54.50 80 ALA A N 1
ATOM 640 C CA . ALA A 1 80 ? -28.717 23.275 29.034 1.00 54.50 80 ALA A CA 1
ATOM 641 C C . ALA A 1 80 ? -29.315 22.474 30.198 1.00 54.50 80 ALA A C 1
ATOM 643 O O . ALA A 1 80 ? -29.245 21.258 30.172 1.00 54.50 80 ALA A O 1
ATOM 644 N N . GLN A 1 81 ? -29.937 23.109 31.191 1.00 49.53 81 GLN A N 1
ATOM 645 C CA . GLN A 1 81 ? -30.555 22.463 32.352 1.00 49.53 81 GLN A CA 1
ATOM 646 C C . GLN A 1 81 ? -31.865 21.749 31.981 1.00 49.53 81 GLN A C 1
ATOM 648 O O . GLN A 1 81 ? -32.175 20.720 32.573 1.00 49.53 81 GLN A O 1
ATOM 653 N N . GLU A 1 82 ? -32.619 22.248 30.999 1.00 53.19 82 GLU A N 1
ATOM 654 C CA . GLU A 1 82 ? -33.771 21.569 30.393 1.00 53.19 82 GLU A CA 1
ATOM 655 C C . GLU A 1 82 ? -33.319 20.386 29.529 1.00 53.19 82 GLU A C 1
ATOM 657 O O . GLU A 1 82 ? -33.791 19.277 29.758 1.00 53.19 82 GLU A O 1
ATOM 662 N N . ASN A 1 83 ? -32.311 20.560 28.668 1.00 54.06 83 ASN A N 1
ATOM 663 C CA . ASN A 1 83 ? -31.686 19.476 27.898 1.00 54.06 83 ASN A CA 1
ATOM 664 C C . ASN A 1 83 ? -31.023 18.422 28.813 1.00 54.06 83 ASN A C 1
ATOM 666 O O . ASN A 1 83 ? -31.013 17.236 28.491 1.00 54.06 83 ASN A O 1
ATOM 670 N N . MET A 1 84 ? -30.509 18.814 29.988 1.00 53.59 84 MET A N 1
ATOM 671 C CA . MET A 1 84 ? -29.931 17.899 30.986 1.00 53.59 84 MET A CA 1
ATOM 672 C C . MET A 1 84 ? -30.993 17.243 31.883 1.00 53.59 84 MET A C 1
ATOM 674 O O . MET A 1 84 ? -30.778 16.143 32.382 1.00 53.59 84 MET A O 1
ATOM 678 N N . LYS A 1 85 ? -32.152 17.880 32.089 1.00 54.12 85 LYS A N 1
ATOM 679 C CA . LYS A 1 85 ? -33.344 17.216 32.647 1.00 54.12 85 LYS A CA 1
ATOM 680 C C . LYS A 1 85 ? -33.932 16.219 31.642 1.00 54.12 85 LYS A C 1
ATOM 682 O O . LYS A 1 85 ? -34.453 15.184 32.052 1.00 54.12 85 LYS A O 1
ATOM 687 N N . GLU A 1 86 ? -33.812 16.506 30.344 1.00 51.97 86 GLU A N 1
ATOM 688 C CA . GLU A 1 86 ? -34.165 15.608 29.236 1.00 51.97 86 GLU A CA 1
ATOM 689 C C . GLU A 1 86 ? -33.124 14.522 28.936 1.00 51.97 86 GLU A C 1
ATOM 691 O O . GLU A 1 86 ? -33.473 13.524 28.290 1.00 51.97 86 GLU A O 1
ATOM 696 N N . LEU A 1 87 ? -31.906 14.624 29.488 1.00 52.34 87 LEU A N 1
ATOM 697 C CA . LEU A 1 87 ? -31.041 13.481 29.812 1.00 52.34 87 LEU A CA 1
ATOM 698 C C . LEU A 1 87 ? -31.748 12.635 30.884 1.00 52.34 87 LEU A C 1
ATOM 700 O O . LEU A 1 87 ? -31.302 12.456 32.017 1.00 52.34 87 LEU A O 1
ATOM 704 N N . ASN A 1 88 ? -32.906 12.101 30.505 1.00 54.97 88 ASN A N 1
ATOM 705 C CA . ASN A 1 88 ? -33.629 11.107 31.246 1.00 54.97 88 ASN A CA 1
ATOM 706 C C . ASN A 1 88 ? -32.628 9.974 31.451 1.00 54.97 88 ASN A C 1
ATOM 708 O O . ASN A 1 88 ? -32.116 9.402 30.483 1.00 54.97 88 ASN A O 1
ATOM 712 N N . SER A 1 89 ? -32.289 9.708 32.710 1.00 56.69 89 SER A N 1
ATOM 713 C CA . SER A 1 89 ? -31.279 8.717 33.069 1.00 56.69 89 SER A CA 1
ATOM 714 C C . SER A 1 89 ? -31.597 7.364 32.432 1.00 56.69 89 SER A C 1
ATOM 716 O O . SER A 1 89 ? -30.679 6.618 32.122 1.00 56.69 89 SER A O 1
ATOM 718 N N . GLU A 1 90 ? -32.873 7.086 32.141 1.00 58.25 90 GLU A N 1
ATOM 719 C CA . GLU A 1 90 ? -33.298 5.945 31.335 1.00 58.25 90 GLU A CA 1
ATOM 720 C C . GLU A 1 90 ? -32.921 6.044 29.858 1.00 58.25 90 GLU A C 1
ATOM 722 O O . GLU A 1 90 ? -32.434 5.054 29.331 1.00 58.25 90 GLU A O 1
ATOM 727 N N . LYS A 1 91 ? -33.088 7.182 29.169 1.00 61.22 91 LYS A N 1
ATOM 728 C CA . LYS A 1 91 ? -32.660 7.332 27.763 1.00 61.22 91 LYS A CA 1
ATOM 729 C C . LYS A 1 91 ? -31.146 7.225 27.637 1.00 61.22 91 LYS A C 1
ATOM 731 O O . LYS A 1 91 ? -30.681 6.453 26.810 1.00 61.22 91 LYS A O 1
ATOM 736 N N . PHE A 1 92 ? -30.393 7.912 28.496 1.00 62.03 92 PHE A N 1
ATOM 737 C CA . PHE A 1 92 ? -28.931 7.822 28.505 1.00 62.03 92 PHE A CA 1
ATOM 738 C C . PHE A 1 92 ? -28.458 6.407 28.844 1.00 62.03 92 PHE A C 1
ATOM 740 O O . PHE A 1 92 ? -27.648 5.847 28.118 1.00 62.03 92 PHE A O 1
ATOM 747 N N . LYS A 1 93 ? -29.023 5.774 29.881 1.00 60.97 93 LYS A N 1
ATOM 748 C CA . LYS A 1 93 ? -28.732 4.373 30.219 1.00 60.97 93 LYS A CA 1
ATOM 749 C C . LYS A 1 93 ? -29.125 3.432 29.084 1.00 60.97 93 LYS A C 1
ATOM 751 O O . LYS A 1 93 ? -28.365 2.530 28.778 1.00 60.97 93 LYS A O 1
ATOM 756 N N . THR A 1 94 ? -30.253 3.658 28.416 1.00 64.38 94 THR A N 1
ATOM 757 C CA . THR A 1 94 ? -30.703 2.845 27.276 1.00 64.38 94 THR A CA 1
ATOM 758 C C . THR A 1 94 ? -29.796 3.029 26.065 1.00 64.38 94 THR A C 1
ATOM 760 O O . THR A 1 94 ? -29.495 2.053 25.388 1.00 64.38 94 THR A O 1
ATOM 763 N N . GLU A 1 95 ? -29.336 4.244 25.773 1.00 60.00 95 GLU A N 1
ATOM 764 C CA . GLU A 1 95 ? -28.361 4.485 24.709 1.00 60.00 95 GLU A CA 1
ATOM 765 C C . GLU A 1 95 ? -26.990 3.909 25.051 1.00 60.00 95 GLU A C 1
ATOM 767 O O . GLU A 1 95 ? -26.374 3.299 24.181 1.00 60.00 95 GLU A O 1
ATOM 772 N N . MET A 1 96 ? -26.556 3.989 26.310 1.00 57.31 96 MET A N 1
ATOM 773 C CA . MET A 1 96 ? -25.321 3.356 26.766 1.00 57.31 96 MET A CA 1
ATOM 774 C C . MET A 1 96 ? -25.416 1.832 26.725 1.00 57.31 96 MET A C 1
ATOM 776 O O . MET A 1 96 ? -24.505 1.210 26.205 1.00 57.31 96 MET A O 1
ATOM 780 N N . GLU A 1 97 ? -26.509 1.215 27.182 1.00 60.53 97 GLU A N 1
ATOM 781 C CA . GLU A 1 97 ? -26.766 -0.234 27.064 1.00 60.53 97 GLU A CA 1
ATOM 782 C C . GLU A 1 97 ? -26.885 -0.670 25.591 1.00 60.53 97 GLU A C 1
ATOM 784 O O . GLU A 1 97 ? -26.367 -1.716 25.191 1.00 60.53 97 GLU A O 1
ATOM 789 N N . LYS A 1 98 ? -27.472 0.170 24.727 1.00 60.59 98 LYS A N 1
ATOM 790 C CA . LYS A 1 98 ? -27.416 -0.016 23.268 1.00 60.59 98 LYS A CA 1
ATOM 791 C C . LYS A 1 98 ? -25.989 0.098 22.738 1.00 60.59 98 LYS A C 1
ATOM 793 O O . LYS A 1 98 ? -25.656 -0.591 21.788 1.00 60.59 98 LYS A O 1
ATOM 798 N N . MET A 1 99 ? -25.146 0.948 23.314 1.00 54.78 99 MET A N 1
ATOM 799 C CA . MET A 1 99 ? -23.737 1.077 22.940 1.00 54.78 99 MET A CA 1
ATOM 800 C C . MET A 1 99 ? -22.921 -0.131 23.437 1.00 54.78 99 MET A C 1
ATOM 802 O O . MET A 1 99 ? -22.113 -0.647 22.671 1.00 54.78 99 MET A O 1
ATOM 806 N N . LYS A 1 100 ? -23.221 -0.669 24.635 1.00 54.44 100 LYS A N 1
ATOM 807 C CA . LYS A 1 100 ? -22.660 -1.932 25.161 1.00 54.44 100 LYS A CA 1
ATOM 808 C C . LYS A 1 100 ? -22.954 -3.122 24.248 1.00 54.44 100 LYS A C 1
ATOM 810 O O . LYS A 1 100 ? -22.118 -3.999 24.099 1.00 54.44 100 LYS A O 1
ATOM 815 N N . THR A 1 101 ? -24.131 -3.139 23.626 1.00 53.69 101 THR A N 1
ATOM 816 C CA . THR A 1 101 ? -24.574 -4.213 22.719 1.00 53.69 101 THR A CA 1
ATOM 817 C C . THR A 1 101 ? -24.202 -3.983 21.250 1.00 53.69 101 THR A C 1
ATOM 819 O O . THR A 1 101 ? -24.390 -4.880 20.435 1.00 53.69 101 THR A O 1
ATOM 822 N N . LYS A 1 102 ? -23.678 -2.801 20.888 1.00 51.81 102 LYS A N 1
ATOM 823 C CA . LYS A 1 102 ? -23.380 -2.414 19.494 1.00 51.81 102 LYS A CA 1
ATOM 824 C C . LYS A 1 102 ? -21.906 -2.424 19.118 1.00 51.81 102 LYS A C 1
ATOM 826 O O . LYS A 1 102 ? -21.616 -2.219 17.937 1.00 51.81 102 LYS A O 1
ATOM 831 N N . ILE A 1 103 ? -20.979 -2.630 20.056 1.00 59.69 103 ILE A N 1
ATOM 832 C CA . ILE A 1 103 ? -19.586 -2.876 19.667 1.00 59.69 103 ILE A CA 1
ATOM 833 C C . ILE A 1 103 ? -19.501 -4.300 19.127 1.00 59.69 103 ILE A C 1
ATOM 835 O O . ILE A 1 103 ? -19.205 -5.256 19.833 1.00 59.69 103 ILE A O 1
ATOM 839 N N . ASP A 1 104 ? -19.828 -4.418 17.848 1.00 69.50 104 ASP A N 1
ATOM 840 C CA . ASP A 1 104 ? -19.745 -5.654 17.097 1.00 69.50 104 ASP A CA 1
ATOM 841 C C . ASP A 1 104 ? -18.279 -5.880 16.711 1.00 69.50 104 ASP A C 1
ATOM 843 O O . ASP A 1 104 ? -17.785 -5.403 15.684 1.00 69.50 104 ASP A O 1
ATOM 847 N N . VAL A 1 105 ? -17.554 -6.560 17.599 1.00 68.56 105 VAL A N 1
ATOM 848 C CA . VAL A 1 105 ? -16.142 -6.905 17.396 1.00 68.56 105 VAL A CA 1
ATOM 849 C C . VAL A 1 105 ? -15.969 -7.771 16.147 1.00 68.56 105 VAL A C 1
ATOM 851 O O . VAL A 1 105 ? -14.963 -7.638 15.451 1.00 68.56 105 VAL A O 1
ATOM 854 N N . GLU A 1 106 ? -16.965 -8.587 15.792 1.00 71.62 106 GLU A N 1
ATOM 855 C CA . GLU A 1 106 ? -16.943 -9.369 14.555 1.00 71.62 106 GLU A CA 1
ATOM 856 C C . GLU A 1 106 ? -17.061 -8.469 13.318 1.00 71.62 106 GLU A C 1
ATOM 858 O O . GLU A 1 106 ? -16.331 -8.672 12.344 1.00 71.62 106 GLU A O 1
ATOM 863 N N . LYS A 1 107 ? -17.875 -7.408 13.366 1.00 76.06 107 LYS A N 1
ATOM 864 C CA . LYS A 1 107 ? -17.897 -6.380 12.314 1.00 76.06 107 LYS A CA 1
ATOM 865 C C . LYS A 1 107 ? -16.569 -5.628 12.217 1.00 76.06 107 LYS A C 1
ATOM 867 O O . LYS A 1 107 ? -16.062 -5.446 11.112 1.00 76.06 107 LYS A O 1
ATOM 872 N N . ILE A 1 108 ? -15.970 -5.240 13.344 1.00 75.31 108 ILE A N 1
ATOM 873 C CA . ILE A 1 108 ? -14.653 -4.575 13.370 1.00 75.31 108 ILE A CA 1
ATOM 874 C C . ILE A 1 108 ? -13.587 -5.484 12.749 1.00 75.31 108 ILE A C 1
ATOM 876 O O . ILE A 1 108 ? -12.828 -5.060 11.880 1.00 75.31 108 ILE A O 1
ATOM 880 N N . LYS A 1 109 ? -13.563 -6.759 13.134 1.00 75.44 109 LYS A N 1
ATOM 881 C CA . LYS A 1 109 ? -12.673 -7.784 12.578 1.00 75.44 109 LYS A CA 1
ATOM 882 C C . LYS A 1 109 ? -12.879 -7.971 11.075 1.00 75.44 109 LYS A C 1
ATOM 884 O O . LYS A 1 109 ? -11.901 -8.063 10.331 1.00 75.44 109 LYS A O 1
ATOM 889 N N . ALA A 1 110 ? -14.128 -7.995 10.612 1.00 79.44 110 ALA A N 1
ATOM 890 C CA . ALA A 1 110 ? -14.451 -8.083 9.192 1.00 79.44 110 ALA A CA 1
ATOM 891 C C . ALA A 1 110 ? -13.965 -6.849 8.412 1.00 79.44 110 ALA A C 1
ATOM 893 O O . ALA A 1 110 ? -13.337 -7.003 7.363 1.00 79.44 110 ALA A O 1
ATOM 894 N N . GLU A 1 111 ? -14.184 -5.639 8.934 1.00 77.44 111 GLU A N 1
ATOM 895 C CA . GLU A 1 111 ? -13.722 -4.390 8.316 1.00 77.44 111 GLU A CA 1
ATOM 896 C C . GLU A 1 111 ? -12.192 -4.299 8.264 1.00 77.44 111 GLU A C 1
ATOM 898 O O . GLU A 1 111 ? -11.634 -3.964 7.218 1.00 77.44 111 GLU A O 1
ATOM 903 N N . VAL A 1 112 ? -11.507 -4.652 9.357 1.00 77.12 112 VAL A N 1
ATOM 904 C CA . VAL A 1 112 ? -10.038 -4.704 9.425 1.00 77.12 112 VAL A CA 1
ATOM 905 C C . VAL A 1 112 ? -9.496 -5.673 8.372 1.00 77.12 112 VAL A C 1
ATOM 907 O O . VAL A 1 112 ? -8.645 -5.301 7.563 1.00 77.12 112 VAL A O 1
ATOM 910 N N . LYS A 1 113 ? -10.056 -6.887 8.295 1.00 82.00 113 LYS A N 1
ATOM 911 C CA . LYS A 1 113 ? -9.650 -7.892 7.303 1.00 82.00 113 LYS A CA 1
ATOM 912 C C . LYS A 1 113 ? -9.929 -7.443 5.865 1.00 82.00 113 LYS A C 1
ATOM 914 O O . LYS A 1 113 ? -9.116 -7.718 4.982 1.00 82.00 113 LYS A O 1
ATOM 919 N N . SER A 1 114 ? -11.052 -6.767 5.608 1.00 82.81 114 SER A N 1
ATOM 920 C CA . SER A 1 114 ? -11.379 -6.246 4.272 1.00 82.81 114 SER A CA 1
ATOM 921 C C . SER A 1 114 ? -10.375 -5.189 3.830 1.00 82.81 114 SER A C 1
ATOM 923 O O . SER A 1 114 ? -9.746 -5.351 2.785 1.00 82.81 114 SER A O 1
ATOM 925 N N . LYS A 1 115 ? -10.153 -4.166 4.665 1.00 76.31 115 LYS A N 1
ATOM 926 C CA . LYS A 1 115 ? -9.221 -3.072 4.366 1.00 76.31 115 LYS A CA 1
ATOM 927 C C . LYS A 1 115 ? -7.808 -3.587 4.112 1.00 76.31 115 LYS A C 1
ATOM 929 O O . LYS A 1 115 ? -7.174 -3.169 3.156 1.00 76.31 115 LYS A O 1
ATOM 934 N N . MET A 1 116 ? -7.335 -4.562 4.885 1.00 77.56 116 MET A N 1
ATOM 935 C CA . MET A 1 116 ? -6.009 -5.149 4.655 1.00 77.56 116 MET A CA 1
ATOM 936 C C . MET A 1 116 ? -5.913 -5.956 3.364 1.00 77.56 116 MET A C 1
ATOM 938 O O . MET A 1 116 ? -4.888 -5.908 2.688 1.00 77.56 116 MET A O 1
ATOM 942 N N . ASN A 1 117 ? -6.969 -6.679 2.985 1.00 83.88 117 ASN A N 1
ATOM 943 C CA . ASN A 1 117 ? -6.999 -7.363 1.693 1.00 83.88 117 ASN A CA 1
ATOM 944 C C . ASN A 1 117 ? -7.002 -6.370 0.523 1.00 83.88 117 ASN A C 1
ATOM 946 O O . ASN A 1 117 ? -6.384 -6.641 -0.506 1.00 83.88 117 ASN A O 1
ATOM 950 N N . GLU A 1 118 ? -7.684 -5.235 0.669 1.00 85.56 118 GLU A N 1
ATOM 951 C CA . GLU A 1 118 ? -7.649 -4.133 -0.297 1.00 85.56 118 GLU A CA 1
ATOM 952 C C . GLU A 1 118 ? -6.245 -3.530 -0.384 1.00 85.56 118 GLU A C 1
ATOM 954 O O . GLU A 1 118 ? -5.669 -3.525 -1.471 1.00 85.56 118 GLU A O 1
ATOM 959 N N . THR A 1 119 ? -5.637 -3.168 0.750 1.00 79.00 119 THR A N 1
ATOM 960 C CA . THR A 1 119 ? -4.253 -2.672 0.811 1.00 79.00 119 THR A CA 1
ATOM 961 C C . THR A 1 119 ? -3.269 -3.658 0.185 1.00 79.00 119 THR A C 1
ATOM 963 O O . THR A 1 119 ? -2.395 -3.256 -0.578 1.00 79.00 119 THR A O 1
ATOM 966 N N . LYS A 1 120 ? -3.424 -4.966 0.428 1.00 82.62 120 LYS A N 1
ATOM 967 C CA . LYS A 1 120 ? -2.585 -5.990 -0.208 1.00 82.62 120 LYS A CA 1
ATOM 968 C C . LYS A 1 120 ? -2.753 -5.985 -1.725 1.00 82.62 120 LYS A C 1
ATOM 970 O O . LYS A 1 120 ? -1.763 -5.999 -2.444 1.00 82.62 120 LYS A O 1
ATOM 975 N N . LYS A 1 121 ? -3.988 -5.936 -2.231 1.00 87.19 121 LYS A N 1
ATOM 976 C CA . LYS A 1 121 ? -4.245 -5.863 -3.680 1.00 87.19 121 LYS A CA 1
ATOM 977 C C . LYS A 1 121 ? -3.654 -4.602 -4.306 1.00 87.19 121 LYS A C 1
ATOM 979 O O . LYS A 1 121 ? -3.165 -4.666 -5.429 1.00 87.19 121 LYS A O 1
ATOM 984 N N . GLU A 1 122 ? -3.726 -3.471 -3.618 1.00 82.50 122 GLU A N 1
ATOM 985 C CA . GLU A 1 122 ? -3.117 -2.220 -4.071 1.00 82.50 122 GLU A CA 1
ATOM 986 C C . GLU A 1 122 ? -1.591 -2.323 -4.099 1.00 82.50 122 GLU A C 1
ATOM 988 O O . GLU A 1 122 ? -0.987 -1.999 -5.117 1.00 82.50 122 GLU A O 1
ATOM 993 N N . MET A 1 123 ? -0.976 -2.883 -3.056 1.00 79.12 123 MET A N 1
ATOM 994 C CA . MET A 1 123 ? 0.469 -3.123 -3.010 1.00 79.12 123 MET A CA 1
ATOM 995 C C . MET A 1 123 ? 0.945 -4.088 -4.100 1.00 79.12 123 MET A C 1
ATOM 997 O O . MET A 1 123 ? 1.965 -3.831 -4.730 1.00 79.12 123 MET A O 1
ATOM 1001 N N . GLU A 1 124 ? 0.200 -5.159 -4.387 1.00 86.50 124 GLU A N 1
ATOM 1002 C CA . GLU A 1 124 ? 0.518 -6.072 -5.497 1.00 86.50 124 GLU A CA 1
ATOM 1003 C C . GLU A 1 124 ? 0.457 -5.363 -6.859 1.00 86.50 124 GLU A C 1
ATOM 1005 O O . GLU A 1 124 ? 1.293 -5.611 -7.729 1.00 86.50 124 GLU A O 1
ATOM 1010 N N . LYS A 1 125 ? -0.502 -4.446 -7.055 1.00 85.00 125 LYS A N 1
ATOM 1011 C CA . LYS A 1 125 ? -0.567 -3.625 -8.275 1.00 85.00 125 LYS A CA 1
ATOM 1012 C C . LYS A 1 125 ? 0.635 -2.694 -8.379 1.00 85.00 125 LYS A C 1
ATOM 1014 O O . LYS A 1 125 ? 1.280 -2.682 -9.421 1.00 85.00 125 LYS A O 1
ATOM 1019 N N . VAL A 1 126 ? 0.960 -1.978 -7.302 1.00 82.62 126 VAL A N 1
ATOM 1020 C CA . VAL A 1 126 ? 2.133 -1.093 -7.244 1.00 82.62 126 VAL A CA 1
ATOM 1021 C C . VAL A 1 126 ? 3.409 -1.885 -7.526 1.00 82.62 126 VAL A C 1
ATOM 1023 O O . VAL A 1 126 ? 4.221 -1.473 -8.346 1.00 82.62 126 VAL A O 1
ATOM 1026 N N . LYS A 1 127 ? 3.563 -3.070 -6.928 1.00 82.00 127 LYS A N 1
ATOM 1027 C CA . LYS A 1 127 ? 4.701 -3.961 -7.177 1.00 82.00 127 LYS A CA 1
ATOM 1028 C C . LYS A 1 127 ? 4.793 -4.381 -8.643 1.00 82.00 127 LYS A C 1
ATOM 1030 O O . LYS A 1 127 ? 5.873 -4.343 -9.225 1.00 82.00 127 LYS A O 1
ATOM 1035 N N . ALA A 1 128 ? 3.676 -4.775 -9.253 1.00 85.19 128 ALA A N 1
ATOM 1036 C CA . ALA A 1 128 ? 3.644 -5.147 -10.664 1.00 85.19 128 ALA A CA 1
ATOM 1037 C C . ALA A 1 128 ? 3.995 -3.965 -11.583 1.00 85.19 128 ALA A C 1
ATOM 1039 O O . ALA A 1 128 ? 4.702 -4.151 -12.573 1.00 85.19 128 ALA A O 1
ATOM 1040 N N . GLU A 1 129 ? 3.532 -2.758 -11.251 1.00 80.81 129 GLU A N 1
ATOM 1041 C CA . GLU A 1 129 ? 3.876 -1.529 -11.969 1.00 80.81 129 GLU A CA 1
ATOM 1042 C C . GLU A 1 129 ? 5.369 -1.207 -11.841 1.00 80.81 129 GLU A C 1
ATOM 1044 O O . GLU A 1 129 ? 6.026 -1.028 -12.866 1.00 80.81 129 GLU A O 1
ATOM 1049 N N . LEU A 1 130 ? 5.931 -1.246 -10.628 1.00 80.94 130 LEU A N 1
ATOM 1050 C CA . LEU A 1 130 ? 7.363 -1.042 -10.379 1.00 80.94 130 LEU A CA 1
ATOM 1051 C C . LEU A 1 130 ? 8.226 -2.060 -11.125 1.00 80.94 130 LEU A C 1
ATOM 1053 O O . LEU A 1 130 ? 9.186 -1.679 -11.792 1.00 80.94 130 LEU A O 1
ATOM 1057 N N . LYS A 1 131 ? 7.858 -3.346 -11.075 1.00 84.50 131 LYS A N 1
ATOM 1058 C CA . LYS A 1 131 ? 8.565 -4.400 -11.807 1.00 84.50 131 LYS A CA 1
ATOM 1059 C C . LYS A 1 131 ? 8.536 -4.145 -13.310 1.00 84.50 131 LYS A C 1
ATOM 1061 O O . LYS A 1 131 ? 9.554 -4.257 -13.979 1.00 84.50 131 LYS A O 1
ATOM 1066 N N . ASN A 1 132 ? 7.374 -3.788 -13.848 1.00 84.56 132 ASN A N 1
ATOM 1067 C CA . ASN A 1 132 ? 7.234 -3.498 -15.268 1.00 84.56 132 ASN A CA 1
ATOM 1068 C C . ASN A 1 132 ? 8.035 -2.251 -15.685 1.00 84.56 132 ASN A C 1
ATOM 1070 O O . ASN A 1 132 ? 8.637 -2.256 -16.755 1.00 84.56 132 ASN A O 1
ATOM 1074 N N . MET A 1 133 ? 8.079 -1.209 -14.848 1.00 82.50 133 MET A N 1
ATOM 1075 C CA . MET A 1 133 ? 8.920 -0.027 -15.072 1.00 82.50 133 MET A CA 1
ATOM 1076 C C . MET A 1 133 ? 10.406 -0.390 -15.071 1.00 82.50 133 MET A C 1
ATOM 1078 O O . MET A 1 133 ? 11.117 0.005 -15.988 1.00 82.50 133 MET A O 1
ATOM 1082 N N . HIS A 1 134 ? 10.846 -1.181 -14.092 1.00 83.38 134 HIS A N 1
ATOM 1083 C CA . HIS A 1 134 ? 12.218 -1.672 -13.984 1.00 83.38 134 HIS A CA 1
ATOM 1084 C C . HIS A 1 134 ? 12.632 -2.522 -15.194 1.00 83.38 134 HIS A C 1
ATOM 1086 O O . HIS A 1 134 ? 13.651 -2.259 -15.834 1.00 83.38 134 HIS A O 1
ATOM 1092 N N . ASP A 1 135 ? 11.810 -3.506 -15.569 1.00 87.44 135 ASP A N 1
ATOM 1093 C CA . ASP A 1 135 ? 12.078 -4.363 -16.725 1.00 87.44 135 ASP A CA 1
ATOM 1094 C C . ASP A 1 135 ? 12.129 -3.537 -18.025 1.00 87.44 135 ASP A C 1
ATOM 1096 O O . ASP A 1 135 ? 12.931 -3.823 -18.917 1.00 87.44 135 ASP A O 1
ATOM 1100 N N . PHE A 1 136 ? 11.299 -2.493 -18.127 1.00 89.25 136 PHE A N 1
ATOM 1101 C CA . PHE A 1 136 ? 11.274 -1.596 -19.277 1.00 89.25 136 PHE A CA 1
ATOM 1102 C C . PHE A 1 136 ? 12.546 -0.751 -19.385 1.00 89.25 136 PHE A C 1
ATOM 1104 O O . PHE A 1 136 ? 13.159 -0.706 -20.453 1.00 89.25 136 PHE A O 1
ATOM 1111 N N . THR A 1 137 ? 12.962 -0.100 -18.295 1.00 86.81 137 THR A N 1
ATOM 1112 C CA . THR A 1 137 ? 14.169 0.739 -18.283 1.00 86.81 137 THR A CA 1
ATOM 1113 C C . THR A 1 137 ? 15.417 -0.088 -18.558 1.00 86.81 137 THR A C 1
ATOM 1115 O O . THR A 1 137 ? 16.231 0.311 -19.386 1.00 86.81 137 THR A O 1
ATOM 1118 N N . ASN A 1 138 ? 15.522 -1.283 -17.973 1.00 87.56 138 ASN A N 1
ATOM 1119 C CA . ASN A 1 138 ? 16.665 -2.171 -18.194 1.00 87.56 138 ASN A CA 1
ATOM 1120 C C . ASN A 1 138 ? 16.740 -2.652 -19.647 1.00 87.56 138 ASN A C 1
ATOM 1122 O O . ASN A 1 138 ? 17.823 -2.747 -20.223 1.00 87.56 138 ASN A O 1
ATOM 1126 N N . ALA A 1 139 ? 15.593 -2.947 -20.265 1.00 90.81 139 ALA A N 1
ATOM 1127 C CA . ALA A 1 139 ? 15.555 -3.344 -21.666 1.00 90.81 139 ALA A CA 1
ATOM 1128 C C . ALA A 1 139 ? 15.986 -2.194 -22.597 1.00 90.81 139 ALA A C 1
ATOM 1130 O O . ALA A 1 139 ? 16.791 -2.419 -23.500 1.00 90.81 139 ALA A O 1
ATOM 1131 N N . LEU A 1 140 ? 15.517 -0.965 -22.341 1.00 91.25 140 LEU A N 1
ATOM 1132 C CA . LEU A 1 140 ? 15.930 0.227 -23.093 1.00 91.25 140 LEU A CA 1
ATOM 1133 C C . LEU A 1 140 ? 17.425 0.534 -22.934 1.00 91.25 140 LEU A C 1
ATOM 1135 O O . LEU A 1 140 ? 18.086 0.876 -23.912 1.00 91.25 140 LEU A O 1
ATOM 1139 N N . GLU A 1 141 ? 17.960 0.418 -21.720 1.00 90.06 141 GLU A N 1
ATOM 1140 C CA . GLU A 1 141 ? 19.380 0.650 -21.447 1.00 90.06 141 GLU A CA 1
ATOM 1141 C C . GLU A 1 141 ? 20.266 -0.403 -22.114 1.00 90.06 141 GLU A C 1
ATOM 1143 O O . GLU A 1 141 ? 21.279 -0.067 -22.722 1.00 90.06 141 GLU A O 1
ATOM 1148 N N . LYS A 1 142 ? 19.856 -1.676 -22.080 1.00 91.69 142 LYS A N 1
ATOM 1149 C CA . LYS A 1 142 ? 20.574 -2.769 -22.747 1.00 91.69 142 LYS A CA 1
ATOM 1150 C C . LYS A 1 142 ? 20.676 -2.572 -24.262 1.00 91.69 142 LYS A C 1
ATOM 1152 O O . LYS A 1 142 ? 21.668 -2.972 -24.865 1.00 91.69 142 LYS A O 1
ATOM 1157 N N . ASP A 1 143 ? 19.665 -1.955 -24.865 1.00 93.88 143 ASP A N 1
ATOM 1158 C CA . ASP A 1 143 ? 19.671 -1.553 -26.274 1.00 93.88 143 ASP A CA 1
ATOM 1159 C C . ASP A 1 143 ? 20.426 -0.227 -26.524 1.00 93.88 143 ASP A C 1
ATOM 1161 O O . ASP A 1 143 ? 20.539 0.210 -27.669 1.00 93.88 143 ASP A O 1
ATOM 1165 N N . GLY A 1 144 ? 20.930 0.432 -25.476 1.00 92.06 144 GLY A N 1
ATOM 1166 C CA . GLY A 1 144 ? 21.640 1.710 -25.553 1.00 92.06 144 GLY A CA 1
ATOM 1167 C C . GLY A 1 144 ? 20.743 2.918 -25.836 1.00 92.06 144 GLY A C 1
ATOM 1168 O O . GLY A 1 144 ? 21.241 3.967 -26.242 1.00 92.06 144 GLY A O 1
ATOM 1169 N N . LEU A 1 145 ? 19.424 2.785 -25.659 1.00 93.00 145 LEU A N 1
ATOM 1170 C CA . LEU A 1 145 ? 18.450 3.841 -25.958 1.00 93.00 145 LEU A CA 1
ATOM 1171 C C . LEU A 1 145 ? 18.344 4.881 -24.839 1.00 93.00 145 LEU A C 1
ATOM 1173 O O . LEU A 1 145 ? 18.023 6.040 -25.099 1.00 93.00 145 LEU A O 1
ATOM 1177 N N . ILE A 1 146 ? 18.607 4.470 -23.600 1.00 90.38 146 ILE A N 1
ATOM 1178 C CA . ILE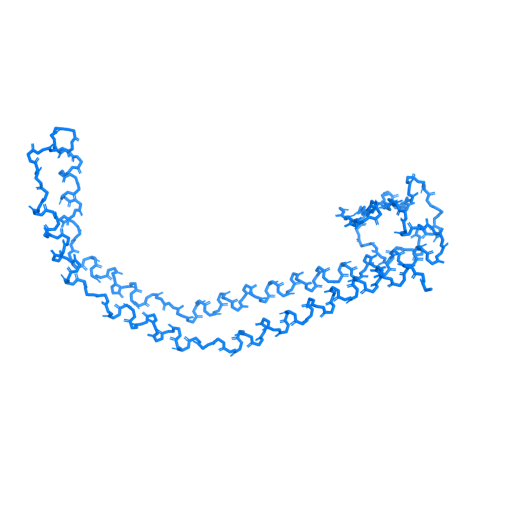 A 1 146 ? 18.706 5.352 -22.437 1.00 90.38 146 ILE A CA 1
ATOM 1179 C C . ILE A 1 146 ? 20.012 5.082 -21.696 1.00 90.38 146 ILE A C 1
ATOM 1181 O O . ILE A 1 146 ? 20.635 4.039 -21.870 1.00 90.38 146 ILE A O 1
ATOM 1185 N N . ASP A 1 147 ? 20.393 6.027 -20.848 1.00 86.00 147 ASP A N 1
ATOM 1186 C CA . ASP A 1 147 ? 21.480 5.882 -19.888 1.00 86.00 147 ASP A CA 1
ATOM 1187 C C . ASP A 1 147 ? 20.868 6.109 -18.509 1.00 86.00 147 ASP A C 1
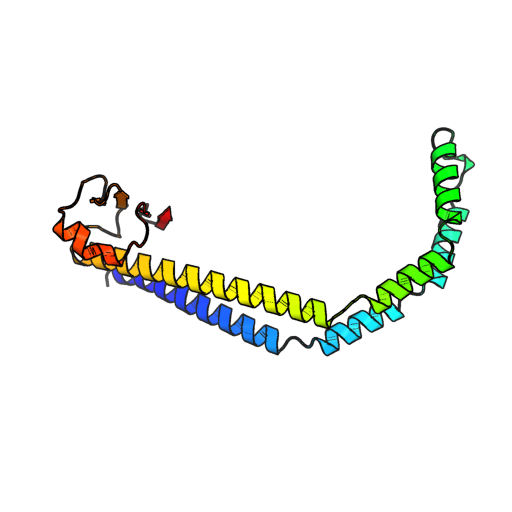ATOM 1189 O O . ASP A 1 147 ? 20.463 7.233 -18.206 1.00 86.00 147 ASP A O 1
ATOM 1193 N N . THR A 1 148 ? 20.750 5.058 -17.694 1.00 79.88 148 THR A N 1
ATOM 1194 C CA . THR A 1 148 ? 20.094 5.174 -16.384 1.00 79.88 148 THR A CA 1
ATOM 1195 C C . THR A 1 148 ? 20.938 5.940 -15.371 1.00 79.88 148 THR A C 1
ATOM 1197 O O . THR A 1 148 ? 20.411 6.343 -14.335 1.00 79.88 148 THR A O 1
ATOM 1200 N N . LYS A 1 149 ? 22.224 6.201 -15.663 1.00 77.00 149 LYS A N 1
ATOM 1201 C CA . LYS A 1 149 ? 23.099 7.082 -14.867 1.00 77.00 149 LYS A CA 1
ATOM 1202 C C . LYS A 1 149 ? 22.787 8.549 -15.103 1.00 77.00 149 LYS A C 1
ATOM 1204 O O . LYS A 1 149 ? 23.093 9.381 -14.252 1.00 77.00 149 LYS A O 1
ATOM 1209 N N . LYS A 1 150 ? 22.225 8.873 -16.267 1.00 81.62 150 LYS A N 1
ATOM 1210 C CA . LYS A 1 150 ? 21.816 10.226 -16.633 1.00 81.62 150 LYS A CA 1
ATOM 1211 C C . LYS A 1 150 ? 20.313 10.386 -16.454 1.00 81.62 150 LYS A C 1
ATOM 1213 O O . LYS A 1 150 ? 19.559 9.420 -16.390 1.00 81.62 150 LYS A O 1
ATOM 1218 N N . GLY A 1 151 ? 19.871 11.637 -16.408 1.00 81.44 151 GLY A N 1
ATOM 1219 C CA . GLY A 1 151 ? 18.449 11.916 -16.519 1.00 81.44 151 GLY A CA 1
ATOM 1220 C C . GLY A 1 151 ? 17.916 11.470 -17.883 1.00 81.44 151 GLY A C 1
ATOM 1221 O O . GLY A 1 151 ? 18.567 11.683 -18.910 1.00 81.44 151 GLY A O 1
ATOM 1222 N N . TYR A 1 152 ? 16.733 10.861 -17.896 1.00 88.25 152 TYR A N 1
ATOM 1223 C CA . TYR A 1 152 ? 16.051 10.439 -19.118 1.00 88.25 152 TYR A CA 1
ATOM 1224 C C . TYR A 1 152 ? 14.556 10.746 -19.057 1.00 88.25 152 TYR A C 1
ATOM 1226 O O . TYR A 1 152 ? 13.947 10.789 -17.990 1.00 88.25 152 TYR A O 1
ATOM 1234 N N . ASN A 1 153 ? 13.941 10.942 -20.223 1.00 91.50 153 ASN A N 1
ATOM 1235 C CA . ASN A 1 153 ? 12.495 11.084 -20.361 1.00 91.50 153 ASN A CA 1
ATOM 1236 C C . ASN A 1 153 ? 11.977 10.121 -21.428 1.00 91.50 153 ASN A C 1
ATOM 1238 O O . ASN A 1 153 ? 12.376 10.198 -22.585 1.00 91.50 153 ASN A O 1
ATOM 1242 N N . ILE A 1 154 ? 11.058 9.245 -21.047 1.00 91.00 154 ILE A N 1
ATOM 1243 C CA . ILE A 1 154 ? 10.382 8.301 -21.927 1.00 91.00 154 ILE A CA 1
ATOM 1244 C C . ILE A 1 154 ? 8.911 8.697 -21.977 1.00 91.00 154 ILE A C 1
ATOM 1246 O O . ILE A 1 154 ? 8.253 8.814 -20.946 1.00 91.00 154 ILE A O 1
ATOM 1250 N N . LYS A 1 155 ? 8.376 8.899 -23.178 1.00 92.06 155 LYS A N 1
ATOM 1251 C CA . LYS A 1 155 ? 6.965 9.232 -23.389 1.00 92.06 155 LYS A CA 1
ATOM 1252 C C . LYS A 1 155 ? 6.374 8.366 -24.480 1.00 92.06 155 LYS A C 1
ATOM 1254 O O . LYS A 1 155 ? 6.960 8.223 -25.546 1.00 92.06 155 LYS A O 1
ATOM 1259 N N . VAL A 1 156 ? 5.178 7.851 -24.238 1.00 90.69 156 VAL A N 1
ATOM 1260 C CA . VAL A 1 156 ? 4.334 7.249 -25.267 1.00 90.69 156 VAL A CA 1
ATOM 1261 C C . VAL A 1 156 ? 3.145 8.161 -25.485 1.00 90.69 156 VAL A C 1
ATOM 1263 O O . VAL A 1 156 ? 2.416 8.488 -24.546 1.00 90.69 156 VAL A O 1
ATOM 1266 N N . LYS A 1 157 ? 2.979 8.601 -26.729 1.00 90.88 157 LYS A N 1
ATOM 1267 C CA . LYS A 1 157 ? 1.880 9.465 -27.148 1.00 90.88 157 LYS A CA 1
ATOM 1268 C C . LYS A 1 157 ? 1.606 9.236 -28.628 1.00 90.88 157 LYS A C 1
ATOM 1270 O O . LYS A 1 157 ? 2.544 9.040 -29.393 1.00 90.88 157 LYS A O 1
ATOM 1275 N N . ASP A 1 158 ? 0.338 9.280 -29.025 1.00 89.19 158 ASP A N 1
ATOM 1276 C CA . ASP A 1 158 ? -0.075 9.227 -30.433 1.00 89.19 158 ASP A CA 1
ATOM 1277 C C . ASP A 1 158 ? 0.497 7.986 -31.161 1.00 89.19 158 ASP A C 1
ATOM 1279 O O . ASP A 1 158 ? 0.983 8.070 -32.286 1.00 89.19 158 ASP A O 1
ATOM 1283 N N . ALA A 1 159 ? 0.482 6.832 -30.474 1.00 89.75 159 ALA A N 1
ATOM 1284 C CA . ALA A 1 159 ? 1.054 5.558 -30.930 1.00 89.75 159 ALA A CA 1
ATOM 1285 C C . ALA A 1 159 ? 2.543 5.624 -31.342 1.00 89.75 159 ALA A C 1
ATOM 1287 O O . ALA A 1 159 ? 2.994 4.846 -32.180 1.00 89.75 159 ALA A O 1
ATOM 1288 N N . ALA A 1 160 ? 3.312 6.528 -30.733 1.00 91.94 160 ALA A N 1
ATOM 1289 C CA . ALA A 1 160 ? 4.751 6.651 -30.920 1.00 91.94 160 ALA A CA 1
ATOM 1290 C C . ALA A 1 160 ? 5.492 6.687 -29.576 1.00 91.94 160 ALA A C 1
ATOM 1292 O O . ALA A 1 160 ? 4.971 7.178 -28.570 1.00 91.94 160 ALA A O 1
ATOM 1293 N N . LEU A 1 161 ? 6.726 6.173 -29.579 1.00 93.31 161 LEU A N 1
ATOM 1294 C CA . LEU A 1 161 ? 7.659 6.246 -28.457 1.00 93.31 161 LEU A CA 1
ATOM 1295 C C . LEU A 1 161 ? 8.597 7.439 -28.656 1.00 93.31 161 LEU A C 1
ATOM 1297 O O . LEU A 1 161 ? 9.162 7.620 -29.731 1.00 93.31 161 LEU A O 1
ATOM 1301 N N . PHE A 1 162 ? 8.790 8.223 -27.606 1.00 94.88 162 PHE A N 1
ATOM 1302 C CA . PHE A 1 162 ? 9.723 9.335 -27.548 1.00 94.88 162 PHE A CA 1
ATOM 1303 C C . PHE A 1 162 ? 10.709 9.082 -26.416 1.00 94.88 162 PHE A C 1
ATOM 1305 O O . PHE A 1 162 ? 10.298 8.784 -25.295 1.00 94.88 162 PHE A O 1
ATOM 1312 N N . ILE A 1 163 ? 11.998 9.228 -26.706 1.00 94.94 163 ILE A N 1
ATOM 1313 C CA . ILE A 1 163 ? 13.074 9.141 -25.718 1.00 94.94 163 ILE A CA 1
ATOM 1314 C C . ILE A 1 163 ? 13.847 10.451 -25.775 1.00 94.94 163 ILE A C 1
ATOM 1316 O O . ILE A 1 163 ? 14.263 10.882 -26.848 1.00 94.94 163 ILE A O 1
ATOM 1320 N N . ASN A 1 164 ? 13.964 11.126 -24.634 1.00 92.62 164 ASN A N 1
ATOM 1321 C CA . ASN A 1 164 ? 14.559 12.455 -24.489 1.00 92.62 164 ASN A CA 1
ATOM 1322 C C . ASN A 1 164 ? 13.979 13.479 -25.484 1.00 92.62 164 ASN A C 1
ATOM 1324 O O . ASN A 1 164 ? 14.683 14.326 -26.024 1.00 92.62 164 ASN A O 1
ATOM 1328 N N . GLY A 1 165 ? 12.671 13.374 -25.749 1.00 92.12 165 GLY A N 1
ATOM 1329 C CA . GLY A 1 165 ? 11.944 14.217 -26.705 1.00 92.12 165 GLY A CA 1
ATOM 1330 C C . GLY A 1 165 ? 12.075 13.801 -28.176 1.00 92.12 165 GLY A C 1
ATOM 1331 O O . GLY A 1 165 ? 11.310 14.288 -29.006 1.00 92.12 165 GLY A O 1
ATOM 1332 N N . GLN A 1 166 ? 12.970 12.870 -28.514 1.00 95.00 166 GLN A N 1
ATOM 1333 C CA . GLN A 1 166 ? 13.159 12.388 -29.879 1.00 95.00 166 GLN A CA 1
ATOM 1334 C C . GLN A 1 166 ? 12.243 11.200 -30.183 1.00 95.00 166 GLN A C 1
ATOM 1336 O O . GLN A 1 166 ? 12.261 10.188 -29.475 1.00 95.00 166 GLN A O 1
ATOM 1341 N N . LYS A 1 167 ? 11.471 11.307 -31.274 1.00 96.50 167 LYS A N 1
ATOM 1342 C CA . LYS A 1 167 ? 10.639 10.209 -31.776 1.00 96.50 167 LYS A CA 1
ATOM 1343 C C . LYS A 1 167 ? 11.526 9.026 -32.168 1.00 96.50 167 LYS A C 1
ATOM 1345 O O . LYS A 1 167 ? 12.430 9.171 -32.989 1.00 96.50 167 LYS A O 1
ATOM 1350 N N . GLN A 1 168 ? 11.238 7.871 -31.587 1.00 96.62 168 GLN A N 1
ATOM 1351 C CA . GLN A 1 168 ? 11.904 6.617 -31.900 1.00 96.62 168 GLN A CA 1
ATOM 1352 C C . GLN A 1 168 ? 11.293 5.973 -33.154 1.00 96.62 168 GLN A C 1
ATOM 1354 O O . GLN A 1 168 ? 10.109 6.188 -33.436 1.00 96.62 168 GLN A O 1
ATOM 1359 N N . PRO A 1 169 ? 12.078 5.178 -33.900 1.00 96.44 169 PRO A N 1
ATOM 1360 C CA . PRO A 1 169 ? 11.580 4.382 -35.017 1.00 96.44 169 PRO A CA 1
ATOM 1361 C C . PRO A 1 169 ? 10.390 3.474 -34.649 1.00 96.44 169 PRO A C 1
ATOM 1363 O O . PRO A 1 169 ? 10.265 3.005 -33.514 1.00 96.44 169 PRO A O 1
ATOM 1366 N N . ASP A 1 170 ? 9.506 3.207 -35.615 1.00 94.25 170 ASP A N 1
ATOM 1367 C CA . ASP A 1 170 ? 8.261 2.457 -35.378 1.00 94.25 170 ASP A CA 1
ATOM 1368 C C . ASP A 1 170 ? 8.506 0.999 -34.946 1.00 94.25 170 ASP A C 1
ATOM 1370 O O . ASP A 1 170 ? 7.699 0.406 -34.230 1.00 94.25 170 ASP A O 1
ATOM 1374 N N . ASP A 1 171 ? 9.606 0.391 -35.385 1.00 95.25 171 ASP A N 1
ATOM 1375 C CA . ASP A 1 171 ? 10.056 -0.933 -34.949 1.00 95.25 171 ASP A CA 1
ATOM 1376 C C . ASP A 1 171 ? 10.485 -0.939 -33.476 1.00 95.25 171 ASP A C 1
ATOM 1378 O O . ASP A 1 171 ? 10.078 -1.841 -32.740 1.00 95.25 171 ASP A O 1
ATOM 1382 N N . ILE A 1 172 ? 11.193 0.098 -33.020 1.00 94.44 172 ILE A N 1
ATOM 1383 C CA . ILE A 1 172 ? 11.514 0.301 -31.600 1.00 94.44 172 ILE A CA 1
ATOM 1384 C C . ILE A 1 172 ? 10.227 0.499 -30.790 1.00 94.44 172 ILE A C 1
ATOM 1386 O O . ILE A 1 172 ? 10.020 -0.187 -29.790 1.00 94.44 172 ILE A O 1
ATOM 1390 N N . TYR A 1 173 ? 9.303 1.350 -31.249 1.00 92.25 173 TYR A N 1
ATOM 1391 C CA . TYR A 1 173 ? 7.986 1.500 -30.613 1.00 92.25 173 TYR A CA 1
ATOM 1392 C C . TYR A 1 173 ? 7.279 0.141 -30.449 1.00 92.25 173 TYR A C 1
ATOM 1394 O O . TYR A 1 173 ? 6.883 -0.223 -29.338 1.00 92.25 173 TYR A O 1
ATOM 1402 N N . AR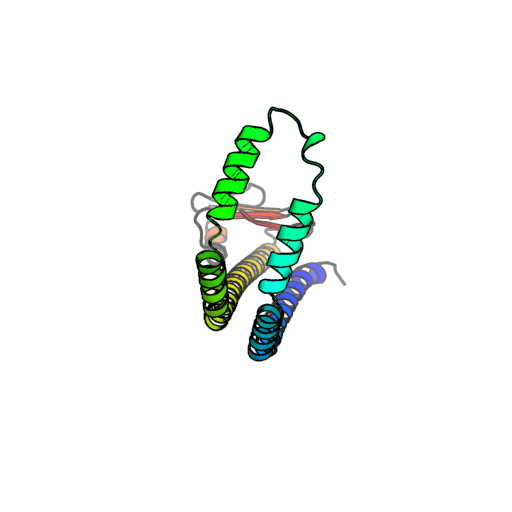G A 1 174 ? 7.189 -0.655 -31.525 1.00 92.00 174 ARG A N 1
ATOM 1403 C CA . ARG A 1 174 ? 6.551 -1.982 -31.498 1.00 92.00 174 ARG A CA 1
ATOM 1404 C C . ARG A 1 174 ? 7.244 -2.957 -30.544 1.00 92.00 174 ARG A C 1
ATOM 1406 O O . ARG A 1 174 ? 6.540 -3.672 -29.833 1.00 92.00 174 ARG A O 1
ATOM 1413 N N . LYS A 1 175 ? 8.582 -2.970 -30.491 1.00 94.31 175 LYS A N 1
ATOM 1414 C CA . LYS A 1 175 ? 9.371 -3.841 -29.596 1.00 94.31 175 LYS A CA 1
ATOM 1415 C C . LYS A 1 175 ? 9.012 -3.627 -28.122 1.00 94.31 175 LYS A C 1
ATOM 1417 O O . LYS A 1 175 ? 8.870 -4.589 -27.367 1.00 94.31 175 LYS A O 1
ATOM 1422 N N . TYR A 1 176 ? 8.822 -2.372 -27.725 1.00 92.88 176 TYR A N 1
ATOM 1423 C CA . TYR A 1 176 ? 8.597 -1.996 -26.329 1.00 92.88 176 TYR A CA 1
ATOM 1424 C C . TYR A 1 176 ? 7.126 -1.895 -25.918 1.00 92.88 176 TYR A C 1
ATOM 1426 O O . TYR A 1 176 ? 6.835 -1.700 -24.741 1.00 92.88 176 TYR A O 1
ATOM 1434 N N . LYS A 1 177 ? 6.187 -2.089 -26.850 1.00 89.56 177 LYS A N 1
ATOM 1435 C CA . LYS A 1 177 ? 4.740 -1.963 -26.608 1.00 89.56 177 LYS A CA 1
ATOM 1436 C C . LYS A 1 177 ? 4.206 -2.829 -25.462 1.00 89.56 177 LYS A C 1
ATOM 1438 O O . LYS A 1 177 ? 3.223 -2.466 -24.829 1.00 89.56 177 LYS A O 1
ATOM 1443 N N . GLN A 1 178 ? 4.862 -3.948 -25.162 1.00 89.50 178 GLN A N 1
ATOM 1444 C CA . GLN A 1 178 ? 4.494 -4.821 -24.042 1.00 89.50 178 GLN A CA 1
ATOM 1445 C C . GLN A 1 178 ? 4.611 -4.149 -22.661 1.00 89.50 178 GLN A C 1
ATOM 1447 O O . GLN A 1 178 ? 3.889 -4.534 -21.743 1.00 89.50 178 GLN A O 1
ATOM 1452 N N . TYR A 1 179 ? 5.474 -3.136 -22.524 1.00 86.62 179 TYR A N 1
ATOM 1453 C CA . TYR A 1 179 ? 5.771 -2.478 -21.250 1.00 86.62 179 TYR A CA 1
ATOM 1454 C C . TYR A 1 179 ? 4.828 -1.319 -20.910 1.00 86.62 179 TYR A C 1
ATOM 1456 O O . TYR A 1 179 ? 4.859 -0.813 -19.793 1.00 86.62 179 TYR A O 1
ATOM 1464 N N . TYR A 1 180 ? 3.967 -0.874 -21.826 1.00 77.44 180 TYR A N 1
ATOM 1465 C CA . TYR A 1 180 ? 3.022 0.210 -21.554 1.00 77.44 180 TYR A CA 1
ATOM 1466 C C . TYR A 1 180 ? 1.625 -0.152 -22.063 1.00 77.44 180 TYR A C 1
ATOM 1468 O O . TYR A 1 180 ? 1.370 -0.290 -23.254 1.00 77.44 180 TYR A O 1
ATOM 1476 N N . LYS A 1 181 ? 0.690 -0.320 -21.121 1.00 69.06 181 LYS A N 1
ATOM 1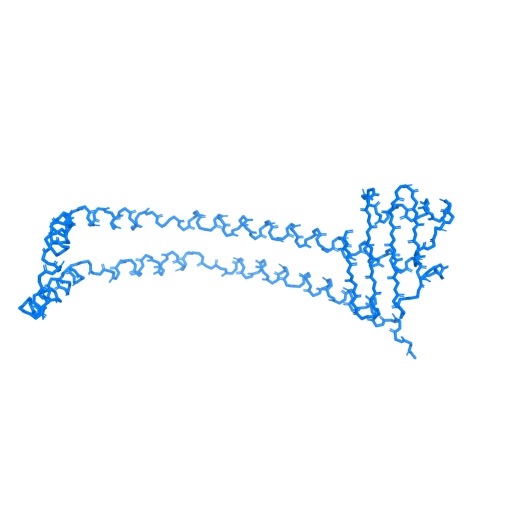477 C CA . LYS A 1 181 ? -0.703 -0.716 -21.402 1.00 69.06 181 LYS A CA 1
ATOM 1478 C C . LYS A 1 181 ? -1.641 0.462 -21.688 1.00 69.06 181 LYS A C 1
ATOM 1480 O O . LYS A 1 181 ? -2.802 0.238 -22.008 1.00 69.06 181 LYS A O 1
ATOM 1485 N N . LYS A 1 182 ? -1.171 1.699 -21.517 1.00 66.56 182 LYS A N 1
ATOM 1486 C CA . LYS A 1 182 ? -1.965 2.925 -21.662 1.00 66.56 182 LYS A CA 1
ATOM 1487 C C . LYS A 1 182 ? -1.505 3.697 -22.899 1.00 66.56 182 LYS A C 1
ATOM 1489 O O . LYS A 1 182 ? -0.309 3.781 -23.160 1.00 66.56 182 LYS A O 1
ATOM 1494 N N . ASP A 1 183 ? -2.453 4.313 -23.604 1.00 69.56 183 ASP A N 1
ATOM 1495 C CA . ASP A 1 183 ? -2.192 5.134 -24.803 1.00 69.56 183 ASP A CA 1
ATOM 1496 C C . ASP A 1 183 ? -1.368 6.396 -24.506 1.00 69.56 183 ASP A C 1
ATOM 1498 O O . ASP A 1 183 ? -0.814 7.027 -25.408 1.00 69.56 183 ASP A O 1
ATOM 1502 N N . LYS A 1 184 ? -1.301 6.766 -23.224 1.00 74.06 184 LYS A N 1
ATOM 1503 C CA . LYS A 1 184 ? -0.457 7.825 -22.686 1.00 74.06 184 LYS A CA 1
ATOM 1504 C C . LYS A 1 184 ? 0.316 7.263 -21.505 1.00 74.06 184 LYS A C 1
ATOM 1506 O O . LYS A 1 184 ? -0.282 6.735 -20.569 1.00 74.06 184 LYS A O 1
ATOM 1511 N N . PHE A 1 185 ? 1.632 7.370 -21.587 1.00 83.31 185 PHE A N 1
ATOM 1512 C CA . PHE A 1 185 ? 2.559 6.956 -20.544 1.00 83.31 185 PHE A CA 1
ATOM 1513 C C . PHE A 1 185 ? 3.728 7.932 -20.540 1.00 83.31 185 PHE A C 1
ATOM 1515 O O . PHE A 1 185 ? 4.278 8.229 -21.603 1.00 83.31 185 PHE A O 1
ATOM 1522 N N . SER A 1 186 ? 4.113 8.429 -19.369 1.00 83.56 186 SER A N 1
ATOM 1523 C CA . SER A 1 186 ? 5.346 9.187 -19.202 1.00 83.56 186 SER A CA 1
ATOM 1524 C C . SER A 1 186 ? 6.150 8.618 -18.046 1.00 83.56 186 SER A C 1
ATOM 1526 O O . SER A 1 186 ? 5.618 8.376 -16.968 1.00 83.56 186 SER A O 1
ATOM 1528 N N . LEU A 1 187 ? 7.450 8.474 -18.263 1.00 84.00 187 LEU A N 1
ATOM 1529 C CA . LEU A 1 187 ? 8.430 8.098 -17.260 1.00 84.00 187 LEU A CA 1
ATOM 1530 C C . LEU A 1 187 ? 9.613 9.051 -17.365 1.00 84.00 187 LEU A C 1
ATOM 1532 O O . LEU A 1 187 ? 10.148 9.265 -18.450 1.00 84.00 187 LEU A O 1
ATOM 1536 N N . SER A 1 188 ? 10.016 9.628 -16.246 1.00 80.81 188 SER A N 1
ATOM 1537 C CA . SER A 1 188 ? 11.187 10.490 -16.166 1.00 80.81 188 SER A CA 1
ATOM 1538 C C . SER A 1 188 ? 12.097 10.011 -15.056 1.00 80.81 188 SER A C 1
ATOM 1540 O O . SER A 1 188 ? 11.621 9.544 -14.022 1.00 80.81 188 SER A O 1
ATOM 1542 N N . SER A 1 189 ? 13.396 10.180 -15.259 1.00 80.00 189 SER A N 1
ATOM 1543 C CA . SER A 1 189 ? 14.365 10.121 -14.184 1.00 80.00 189 SER A CA 1
ATOM 1544 C C . SER A 1 189 ? 15.269 11.336 -14.211 1.00 80.00 189 SER A C 1
ATOM 1546 O O . SER A 1 189 ? 15.681 11.792 -15.278 1.00 80.00 189 SER A O 1
ATOM 1548 N N . ASP A 1 190 ? 15.600 11.814 -13.021 1.00 72.31 190 ASP A N 1
ATOM 1549 C CA . ASP A 1 190 ? 16.445 12.987 -12.806 1.00 72.31 190 ASP A CA 1
ATOM 1550 C C . ASP A 1 190 ? 17.901 12.566 -12.535 1.00 72.31 190 ASP A C 1
ATOM 1552 O O . ASP A 1 190 ? 18.741 13.387 -12.183 1.00 72.31 190 ASP A O 1
ATOM 1556 N N . GLY A 1 191 ? 18.195 11.268 -12.651 1.00 60.22 191 GLY A N 1
ATOM 1557 C CA . GLY A 1 191 ? 19.444 10.654 -12.214 1.00 60.22 191 GLY A CA 1
ATOM 1558 C C . GLY A 1 191 ? 19.341 10.034 -10.822 1.00 60.22 191 GLY A C 1
ATOM 1559 O O . GLY A 1 191 ? 19.950 8.992 -10.624 1.00 60.22 191 GLY A O 1
ATOM 1560 N N . ASP A 1 192 ? 18.535 10.589 -9.910 1.00 58.47 192 ASP A N 1
ATOM 1561 C CA . ASP A 1 192 ? 18.387 10.076 -8.531 1.00 58.47 192 ASP A CA 1
ATOM 1562 C C . ASP A 1 192 ? 16.973 9.585 -8.194 1.00 58.47 192 ASP A C 1
ATOM 1564 O O . ASP A 1 192 ? 16.806 8.696 -7.363 1.00 58.47 192 ASP A O 1
ATOM 1568 N N . ASN A 1 193 ? 15.951 10.126 -8.859 1.00 59.62 193 ASN A N 1
ATOM 1569 C CA . ASN A 1 193 ? 14.557 9.734 -8.669 1.00 59.62 193 ASN A CA 1
ATOM 1570 C C . ASN A 1 193 ? 13.943 9.294 -9.994 1.00 59.62 193 ASN A C 1
ATOM 1572 O O . ASN A 1 193 ? 14.306 9.809 -11.052 1.00 59.62 193 ASN A O 1
ATOM 1576 N N . ILE A 1 194 ? 13.013 8.342 -9.930 1.00 63.28 194 ILE A N 1
ATOM 1577 C CA . ILE A 1 194 ? 12.202 7.888 -11.061 1.00 63.28 194 ILE A CA 1
ATOM 1578 C C . ILE A 1 194 ? 10.747 8.260 -10.764 1.00 63.28 194 ILE A C 1
ATOM 1580 O O . ILE A 1 194 ? 10.238 7.965 -9.685 1.00 63.28 194 ILE A O 1
ATOM 1584 N N . SER A 1 195 ? 10.075 8.902 -11.717 1.00 62.28 195 SER A N 1
ATOM 1585 C CA . SER A 1 195 ? 8.678 9.331 -11.609 1.00 62.28 195 SER A CA 1
ATOM 1586 C C . SER A 1 195 ? 7.888 8.937 -12.854 1.00 62.28 195 SER A C 1
ATOM 1588 O O . SER A 1 195 ? 8.377 9.088 -13.976 1.00 62.28 195 SER A O 1
ATOM 1590 N N . SER A 1 196 ? 6.659 8.453 -12.669 1.00 65.25 196 SER A N 1
ATOM 1591 C CA . SER A 1 196 ? 5.738 8.101 -13.755 1.00 65.25 196 SER A CA 1
ATOM 1592 C C . SER A 1 196 ? 4.394 8.813 -13.631 1.00 65.25 196 SER A C 1
ATOM 1594 O O . SER A 1 196 ? 3.865 8.931 -12.526 1.00 65.25 196 SER A O 1
ATOM 1596 N N . LEU A 1 197 ? 3.829 9.222 -14.772 1.00 57.25 197 LEU A N 1
ATOM 1597 C CA . LEU A 1 197 ? 2.513 9.863 -14.914 1.00 57.25 197 LEU A CA 1
ATOM 1598 C C . LEU A 1 197 ? 1.691 9.199 -16.028 1.00 57.25 197 LEU A C 1
ATOM 1600 O O . LEU A 1 197 ? 2.266 8.913 -17.109 1.00 57.25 197 LEU A O 1
#

Mean predicted aligned error: 13.77 Å

=== Feature glossary ===
Each block in this record encodes a different view of the same protein. In brief:

Predicted aligned error. PAE(i, j) answers: if I align the predicted and true structures on residue i, how far off (in Å) do I expect residue j to be? A block-diagonal PAE matrix with low values on the blocks and high values off-diagonal is the signature of a multi-domain protein with confidently predicted domains but uncertain inter-domain orientation.

Contact-map, Ramachandran, and PAE plots. Plot images: a contact map (which residues are close in 3D, as an N×N binary image), a Ramachandran scatter (backbone torsion angles, revealing secondary-structure composition at a glance), and — for AlphaFold structures — a PAE heatmap (pairwise prediction confidence).

Backbone torsions (φ/ψ). φ (phi) and ψ (psi) are the two rotatable backbone dihedrals per residue: φ is the C(i-1)–N–Cα–C torsion, ψ is the N–Cα–C–N(i+1) torsion, both in degrees on (−180°, 180°]. α-helical residues cluster near (−60°, −45°); β-strand residues near (−120°, +130°). A Ramachandran plot is simply a scatter of (φ, ψ) for every residue.

Foldseek 3Di. A 3Di character summarizes, for each residue, the relative orientation of the Cα frame of its nearest spatial neighbor. Because it encodes fold topology rather than chemistry, 3Di alignments detect remote structural similarity that sequence alignment misses.

Radius of gyration, Cα contacts, bounding box. Three whole-structure scalars: the radius of gyration (RMS distance of Cα from centroid, in Å), the count of Cα–Cα contacts (pairs closer than 8 Å and separated by more than four residues in sequence — i.e. tertiary, not local, contacts), and the bounding-box dimensions. Together they distinguish compact globular folds from extended fibres or disordered chains.

Sequence. Sequence gives the chain of amino acids in standard one-letter code (A=alanine, C=cysteine, …, Y=tyrosine), read N→C. It is the only feature that is directly encoded by the gene; all structural features are derived from the folded form of this sequence.

mmCIF coordinates. Atomic coordinates in PDBx/mmCIF format — the same representation the Protein Data Bank distributes. Each line of the _atom_site loop places one backbone atom in Cartesian space (units: ångströms, origin: arbitrary).

Secondary structure (3-state, P-SEA). Three-state secondary structure (P-SEA) collapses the eight DSSP classes into helix (a), strand (b), and coil (c). P-SEA assigns these from Cα geometry alone — distances and angles — without requiring backbone oxygens, so it works on any Cα trace.

InterPro / GO / CATH / organi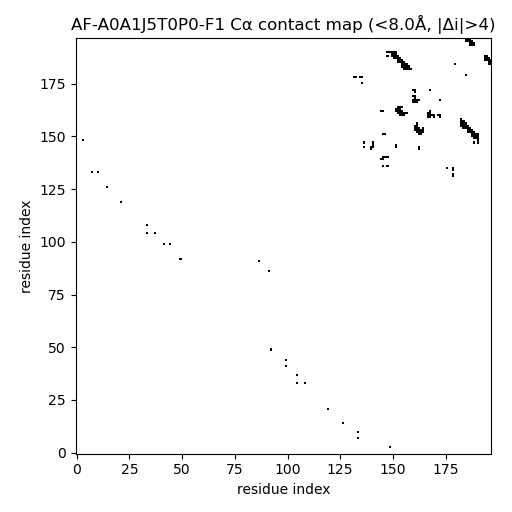sm. Functional annotations link the protein to curated databases. InterPro entries identify conserved domains and families by matching the sequence against member-database signatures (Pfam, PROSITE, CDD, …). Gene Ontology (GO) terms describe molecular function, biological process, and cellular component in a controlled vocabulary. CATH places the structure in a hierarchical fold classification (Class/Architecture/Topology/Homologous-superfamily). The organi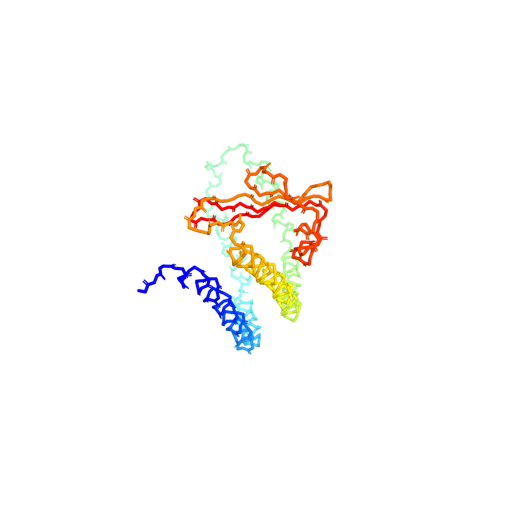sm is the source species.

B-factor. B-factor (Debye–Waller factor) reflects atomic displacement in the crystal lattice. It is an experimental observable (units Å²), not a prediction; low values mean the atom is pinned down, high values mean it moves or is heterogeneous across the crystal.

Rendered structure images. Structure images are PyMOL renders from six orthogonal camera directions. Cartoon representation draws helices as coils and strands as arrows; sticks shows the backbone as bonds; surface shows the solvent-excluded envelope. Rainbow coloring maps sequence position to hue (blue→red, N→C); chain coloring assigns a distinct color per polypeptide.

Solvent-accessible surface area. Solvent-accessible surface area (SASA) is the area in Å² traced out by the centre of a 1.4 Å probe sphere (a water molecule) rolled over the protein's van der Waals surface (Shrake–Rupley / Lee–Richards construction). Buried residues have near-zero SASA; fully exposed residues can exceed 200 Å². The total SASA scales roughly with the number of surface residues.

Secondary structure (8-state, DSSP). The SS8 string is DSSP's per-residue secondary-structure call. α-helix (H) means an i→i+4 H-bond ladder; β-strand (E) means the residue participates in a β-sheet; 3₁₀ (G) and π (I) are tighter and wider helices; T/S are turns/bends; '-' is loop.

pLDDT. For AlphaFold models, the B-factor field carries pLDDT — the model's own estimate of local accuracy on a 0–100 scale. Regions with pLDDT<50 should be treated as essentially unmodeled; they often correspond to intrinsically disordered segments.

Nearest PDB structures. Nearest PDB neighbors are the top structural matches found by Foldseek when searching this structure against the entire Protein Data Bank. Each hit reports a TM-score (0 to 1; >0.5 almost always implies the same fold) and an E-value. These are *structural* homologs — they may share no detectable sequence similarity.